Protein 3NH9 (pdb70)

GO terms:
  GO:0005524 ATP binding (F, IDA)
  GO:0005740 mitochondrial envelope (C, IDA)
  GO:0032585 multivesicular body membrane (C, IDA)
  GO:0033162 melanosome membrane (C, IDA)
  GO:0036020 endolysosome membrane (C, IDA)
  GO:0070062 extracellular exosome (C, IDA)
  GO:0035351 heme transmembrane transport (P, IDA)
  GO:0005765 lysosomal membrane (C, IDA)
  GO:0005783 endoplasmic reticulum (C, IDA)
  GO:0005789 endoplasmic reticulum membrane (C, IDA)
  GO:0005794 Golgi apparatus (C, IDA)
  GO:0005886 plasma membrane (C, IDA)
  GO:0042168 heme metabolic process (P, IDA)
  GO:0016887 ATP hydrolysis activity (F, IDA)
  GO:1903232 melanosome assembly (P, IDA)
  GO:0098849 cellular detoxification of cadmium ion (P, IDA)
  GO:0006778 porphyrin-containing compound metabolic process (P, IDA)
  GO:0140359 ABC-type transporter activity (F, IDA)
  GO:0020037 heme binding (F, IDA)
  GO:0046906 tetrapyrrole binding (F, IDA)

Structure (mmCIF, N/CA/C/O backbone):
data_3NH9
#
_entry.id   3NH9
#
_cell.length_a   57.152
_cell.length_b   65.626
_cell.length_c   69.522
_cell.angle_alpha   90.00
_cell.angle_beta   90.00
_cell.angle_gamma   90.00
#
_symmetry.space_group_name_H-M   'P 21 21 21'
#
loop_
_entity.id
_entity.type
_entity.pdbx_description
1 polymer 'ATP-binding cassette sub-family B member 6, mitochondrial'
2 non-polymer "ADENOSINE-5'-TRIPHOSPHATE"
3 non-polymer BETA-MERCAPTOETHANOL
4 water water
#
loop_
_atom_site.group_PDB
_atom_site.id
_atom_site.type_symbol
_atom_site.label_atom_id
_atom_site.label_alt_id
_atom_site.label_comp_id
_atom_site.label_asym_id
_atom_site.label_entity_id
_atom_site.label_seq_id
_atom_site.pdbx_PDB_ins_code
_atom_site.Cartn_x
_atom_site.Cartn_y
_atom_site.Cartn_z
_atom_site.occupancy
_atom_site.B_iso_or_equiv
_atom_site.auth_seq_id
_atom_site.auth_comp_id
_atom_site.auth_asym_id
_atom_site.auth_atom_id
_atom_site.pdbx_PDB_model_num
ATOM 1 N N . HIS A 1 20 ? -7.725 -55.956 25.892 1.00 50.51 556 HIS A N 1
ATOM 2 C CA . HIS A 1 20 ? -8.541 -54.871 26.500 1.00 45.11 556 HIS A CA 1
ATOM 3 C C . HIS A 1 20 ? -8.919 -55.219 27.939 1.00 42.00 556 HIS A C 1
ATOM 4 O O . HIS A 1 20 ? -9.564 -54.420 28.653 1.00 39.02 556 HIS A O 1
ATOM 11 N N . MET A 1 21 ? -8.465 -56.381 28.410 1.00 42.55 557 MET A N 1
ATOM 12 C CA . MET A 1 21 ? -8.664 -56.676 29.828 1.00 39.82 557 MET A CA 1
ATOM 13 C C . MET A 1 21 ? -7.771 -55.827 30.760 1.00 36.07 557 MET A C 1
ATOM 14 O O . MET A 1 21 ? -8.030 -55.716 31.974 1.00 35.37 557 MET A O 1
ATOM 19 N N . PHE A 1 22 ? -6.748 -55.200 30.193 1.00 33.53 558 PHE A N 1
ATOM 20 C CA . PHE A 1 22 ? -5.852 -54.377 31.001 1.00 31.87 558 PHE A CA 1
ATOM 21 C C . PHE A 1 22 ? -6.088 -52.867 30.798 1.00 29.89 558 PHE A C 1
ATOM 22 O O . PHE A 1 22 ? -5.280 -52.046 31.148 1.00 32.06 558 PHE A O 1
ATOM 30 N N . ILE A 1 23 ? -7.185 -52.505 30.186 1.00 28.60 559 ILE A N 1
ATOM 31 C CA . ILE A 1 23 ? -7.484 -51.110 29.991 1.00 27.06 559 ILE A CA 1
ATOM 32 C C . ILE A 1 23 ? -8.095 -50.559 31.289 1.00 23.75 559 ILE A C 1
ATOM 33 O O . ILE A 1 23 ? -8.785 -51.269 31.988 1.00 23.41 559 ILE A O 1
ATOM 38 N N . ASP A 1 24 ? -7.746 -49.330 31.624 1.00 22.28 560 ASP A N 1
ATOM 39 C CA . ASP A 1 24 ? -8.295 -48.668 32.768 1.00 21.81 560 ASP A CA 1
ATOM 40 C C . ASP A 1 24 ? -9.415 -47.729 32.297 1.00 19.55 560 ASP A C 1
ATOM 41 O O . ASP A 1 24 ? -9.181 -46.731 31.606 1.00 19.53 560 ASP A O 1
ATOM 46 N N . MET A 1 25 ? -10.631 -48.099 32.659 1.00 19.02 561 MET A N 1
ATOM 47 C CA . MET A 1 25 ? -11.806 -47.418 32.227 1.00 19.19 561 MET A CA 1
ATOM 48 C C . MET A 1 25 ? -11.787 -45.954 32.641 1.00 19.09 561 MET A C 1
ATOM 49 O O . MET A 1 25 ? -12.216 -45.106 31.857 1.00 18.28 561 MET A O 1
ATOM 54 N N . GLU A 1 26 ? -11.302 -45.668 33.865 1.00 19.64 562 GLU A N 1
ATOM 55 C CA . GLU A 1 26 ? -11.200 -44.284 34.339 1.00 20.11 562 GLU A CA 1
ATOM 56 C C . GLU A 1 26 ? -10.290 -43.467 33.438 1.00 21.44 562 GLU A C 1
ATOM 57 O O . GLU A 1 26 ? -10.598 -42.323 33.126 1.00 21.99 562 GLU A O 1
ATOM 63 N N . ASN A 1 27 ? -9.169 -44.049 33.018 1.00 21.38 563 ASN A N 1
ATOM 64 C CA . ASN A 1 27 ? -8.322 -43.369 32.062 1.00 23.31 563 ASN A CA 1
ATOM 65 C C . ASN A 1 27 ? -9.024 -43.144 30.707 1.00 22.02 563 ASN A C 1
ATOM 66 O O . ASN A 1 27 ? -8.829 -42.103 30.080 1.00 22.38 563 ASN A O 1
ATOM 71 N N . MET A 1 28 ? -9.880 -44.085 30.276 1.00 19.77 564 MET A N 1
ATOM 72 C CA . MET A 1 28 ? -10.634 -43.851 29.029 1.00 20.02 564 MET A CA 1
ATOM 73 C C . MET A 1 28 ? -11.591 -42.646 29.189 1.00 19.45 564 MET A C 1
ATOM 74 O O . MET A 1 28 ? -11.771 -41.846 28.254 1.00 20.46 564 MET A O 1
ATOM 79 N N . PHE A 1 29 ? -12.162 -42.495 30.384 1.00 17.17 565 PHE A N 1
ATOM 80 C CA . PHE A 1 29 ? -13.145 -41.423 30.559 1.00 18.13 565 PHE A CA 1
ATOM 81 C C . PHE A 1 29 ? -12.389 -40.083 30.639 1.00 18.99 565 PHE A C 1
ATOM 82 O O . PHE A 1 29 ? -12.879 -39.049 30.169 1.00 20.70 565 PHE A O 1
ATOM 90 N N . ASP A 1 30 ? -11.218 -40.111 31.266 1.00 19.22 566 ASP A N 1
ATOM 91 C CA . ASP A 1 30 ? -10.343 -38.931 31.388 1.00 21.75 566 ASP A CA 1
ATOM 92 C C . ASP A 1 30 ? -9.958 -38.469 29.981 1.00 24.85 566 ASP A C 1
ATOM 93 O O . ASP A 1 30 ? -10.056 -37.278 29.671 1.00 27.58 566 ASP A O 1
ATOM 98 N N . LEU A 1 31 ? -9.560 -39.417 29.125 1.00 25.47 567 LEU A N 1
ATOM 99 C CA . LEU A 1 31 ? -9.226 -39.093 27.727 1.00 30.20 567 LEU A CA 1
ATOM 100 C C . LEU A 1 31 ? -10.409 -38.533 26.952 1.00 31.47 567 LEU A C 1
ATOM 101 O O . LEU A 1 31 ? -10.272 -37.566 26.228 1.00 34.27 567 LEU A O 1
ATOM 106 N N . LEU A 1 32 ? -11.585 -39.121 27.135 1.00 30.71 568 LEU A N 1
ATOM 107 C CA . LEU A 1 32 ? -12.775 -38.564 26.508 1.00 34.37 568 LEU A CA 1
ATOM 108 C C . LEU A 1 32 ? -13.041 -37.135 26.989 1.00 35.57 568 LEU A C 1
ATOM 109 O O . LEU A 1 32 ? -13.428 -36.288 26.187 1.00 39.43 568 LEU A O 1
ATOM 114 N N . LYS A 1 33 ? -12.854 -36.891 28.285 1.00 33.41 569 LYS A N 1
ATOM 115 C CA . LYS A 1 33 ? -13.127 -35.582 28.918 1.00 36.10 569 LYS A CA 1
ATOM 116 C C . LYS A 1 33 ? -12.211 -34.489 28.338 1.00 39.92 569 LYS A C 1
ATOM 117 O O . LYS A 1 33 ? -12.651 -33.364 28.025 1.00 42.62 569 LYS A O 1
ATOM 123 N N . GLU A 1 34 ? -10.941 -34.845 28.194 1.00 41.19 570 GLU A N 1
ATOM 124 C CA . GLU A 1 34 ? -9.948 -33.979 27.590 1.00 47.71 570 GLU A CA 1
ATOM 125 C C . GLU A 1 34 ? -10.281 -33.565 26.143 1.00 51.63 570 GLU A C 1
ATOM 126 O O . GLU A 1 34 ? -9.744 -32.587 25.661 1.00 56.50 570 GLU A O 1
ATOM 132 N N . GLU A 1 35 ? -11.180 -34.290 25.477 1.00 51.24 571 GLU A N 1
ATOM 133 C CA . GLU A 1 35 ? -11.574 -33.972 24.100 1.00 56.69 571 GLU A CA 1
ATOM 134 C C . GLU A 1 35 ? -12.451 -32.736 24.023 1.00 59.48 571 GLU A C 1
ATOM 135 O O . GLU A 1 35 ? -12.421 -32.013 23.025 1.00 65.77 571 GLU A O 1
ATOM 141 N N . THR A 1 36 ? -13.231 -32.472 25.060 1.00 59.99 572 THR A N 1
ATOM 142 C CA . THR A 1 36 ? -14.046 -31.260 25.031 1.00 58.93 572 THR A CA 1
ATOM 143 C C . THR A 1 36 ? -13.822 -30.354 26.241 1.00 59.59 572 THR A C 1
ATOM 144 O O . THR A 1 36 ? -14.735 -29.630 26.657 1.00 61.41 572 THR A O 1
ATOM 148 N N . GLU A 1 37 ? -12.627 -30.405 26.817 1.00 57.93 573 GLU A N 1
ATOM 149 C CA . GLU A 1 37 ? -12.327 -29.544 27.940 1.00 57.33 573 GLU A CA 1
ATOM 150 C C . GLU A 1 37 ? -10.956 -28.946 27.757 1.00 53.48 573 GLU A C 1
ATOM 151 O O . GLU A 1 37 ? -10.055 -29.556 27.186 1.00 52.19 573 GLU A O 1
ATOM 157 N N . VAL A 1 38 ? -10.805 -27.741 28.273 1.00 51.68 574 VAL A N 1
ATOM 158 C CA . VAL A 1 38 ? -9.598 -26.983 28.089 1.00 48.15 574 VAL A CA 1
ATOM 159 C C . VAL A 1 38 ? -9.261 -26.393 29.437 1.00 49.30 574 VAL A C 1
ATOM 160 O O . VAL A 1 38 ? -10.037 -25.642 30.009 1.00 50.22 574 VAL A O 1
ATOM 164 N N . LYS A 1 39 ? -8.114 -26.790 29.958 1.00 49.44 575 LYS A N 1
ATOM 165 C CA . LYS A 1 39 ? -7.682 -26.350 31.249 1.00 51.54 575 LYS A CA 1
ATOM 166 C C . LYS A 1 39 ? -6.409 -25.528 31.130 1.00 49.64 575 LYS A C 1
ATOM 167 O O . LYS A 1 39 ? -5.586 -25.707 30.216 1.00 47.32 575 LYS A O 1
ATOM 173 N N . ASP A 1 40 ? -6.276 -24.572 32.029 1.00 50.49 576 ASP A N 1
ATOM 174 C CA . ASP A 1 40 ? -5.065 -23.808 32.090 1.00 49.79 576 ASP A CA 1
ATOM 175 C C . ASP A 1 40 ? -4.067 -24.734 32.714 1.00 52.27 576 ASP A C 1
ATOM 176 O O . ASP A 1 40 ? -4.445 -25.553 33.524 1.00 55.68 576 ASP A O 1
ATOM 181 N N . LEU A 1 41 ? -2.807 -24.644 32.320 1.00 51.72 577 LEU A N 1
ATOM 182 C CA . LEU A 1 41 ? -1.764 -25.404 33.019 1.00 55.13 577 LEU A CA 1
ATOM 183 C C . LEU A 1 41 ? -1.596 -24.932 34.455 1.00 57.65 577 LEU A C 1
ATOM 184 O O . LEU A 1 41 ? -1.885 -23.773 34.759 1.00 56.71 577 LEU A O 1
ATOM 189 N N . PRO A 1 42 ? -1.162 -25.841 35.355 1.00 61.75 578 PRO A N 1
ATOM 190 C CA . PRO A 1 42 ? -0.723 -25.406 36.682 1.00 64.60 578 PRO A CA 1
ATOM 191 C C . PRO A 1 42 ? 0.415 -24.373 36.566 1.00 63.31 578 PRO A C 1
ATOM 192 O O . PRO A 1 42 ? 1.448 -24.626 35.909 1.00 61.88 578 PRO A O 1
ATOM 196 N N . GLY A 1 43 ? 0.187 -23.205 37.162 1.00 63.14 579 GLY A N 1
ATOM 197 C CA . GLY A 1 43 ? 1.169 -22.129 37.165 1.00 62.32 579 GLY A CA 1
ATOM 198 C C . GLY A 1 43 ? 1.300 -21.321 35.885 1.00 57.90 579 GLY A C 1
ATOM 199 O O . GLY A 1 43 ? 2.161 -20.442 35.799 1.00 56.97 579 GLY A O 1
ATOM 200 N N . ALA A 1 44 ? 0.452 -21.608 34.895 1.00 55.33 580 ALA A N 1
ATOM 201 C CA . ALA A 1 44 ? 0.482 -20.899 33.615 1.00 51.56 580 ALA A CA 1
ATOM 202 C C . ALA A 1 44 ? 0.440 -19.392 33.835 1.00 51.18 580 ALA A C 1
ATOM 203 O O . ALA A 1 44 ? -0.289 -18.914 34.715 1.00 53.08 580 ALA A O 1
ATOM 205 N N . GLY A 1 45 ? 1.225 -18.652 33.055 1.00 49.08 581 GLY A N 1
ATOM 206 C CA . GLY A 1 45 ? 1.183 -17.198 33.104 1.00 48.52 581 GLY A CA 1
ATOM 207 C C . GLY A 1 45 ? 0.264 -16.560 32.077 1.00 45.96 581 GLY A C 1
ATOM 208 O O . GLY A 1 45 ? -0.309 -17.235 31.227 1.00 44.67 581 GLY A O 1
ATOM 209 N N . PRO A 1 46 ? 0.128 -15.232 32.136 1.00 45.73 582 PRO A N 1
ATOM 210 C CA . PRO A 1 46 ? -0.462 -14.503 31.032 1.00 42.77 582 PRO A CA 1
ATOM 211 C C . PRO A 1 46 ? 0.345 -14.592 29.740 1.00 40.29 582 PRO A C 1
ATOM 212 O O . PRO A 1 46 ? 1.588 -14.658 29.775 1.00 40.70 582 PRO A O 1
ATOM 216 N N . LEU A 1 47 ? -0.353 -14.574 28.603 1.00 37.13 583 LEU A N 1
ATOM 217 C CA . LEU A 1 47 ? 0.321 -14.453 27.316 1.00 34.28 583 LEU A CA 1
ATOM 218 C C . LEU A 1 47 ? 1.060 -13.115 27.309 1.00 35.68 583 LEU A C 1
ATOM 219 O O . LEU A 1 47 ? 0.523 -12.094 27.740 1.00 37.25 583 LEU A O 1
ATOM 224 N N . ARG A 1 48 ? 2.299 -13.109 26.857 1.00 35.73 584 ARG A N 1
ATOM 225 C CA . ARG A 1 48 ? 3.001 -11.834 26.767 1.00 37.20 584 ARG A CA 1
ATOM 226 C C . ARG A 1 48 ? 2.788 -11.431 25.332 1.00 34.49 584 ARG A C 1
ATOM 227 O O . ARG A 1 48 ? 3.538 -11.831 24.442 1.00 33.05 584 ARG A O 1
ATOM 235 N N . PHE A 1 49 ? 1.715 -10.675 25.120 1.00 33.62 585 PHE A N 1
ATOM 236 C CA . PHE A 1 49 ? 1.305 -10.304 23.806 1.00 31.45 585 PHE A CA 1
ATOM 237 C C . PHE A 1 49 ? 2.116 -9.114 23.381 1.00 33.79 585 PHE A C 1
ATOM 238 O O . PHE A 1 49 ? 2.206 -8.144 24.108 1.00 36.55 585 PHE A O 1
ATOM 246 N N . GLN A 1 50 ? 2.734 -9.169 22.216 1.00 33.18 586 GLN A N 1
ATOM 247 C CA . GLN A 1 50 ? 3.391 -7.961 21.769 1.00 35.61 586 GLN A CA 1
ATOM 248 C C . GLN A 1 50 ? 2.947 -7.433 20.405 1.00 34.22 586 GLN A C 1
ATOM 249 O O . GLN A 1 50 ? 2.484 -6.334 20.322 1.00 36.60 586 GLN A O 1
ATOM 255 N N . LYS A 1 51 ? 3.060 -8.196 19.340 1.00 31.43 587 LYS A N 1
ATOM 256 C CA . LYS A 1 51 ? 2.705 -7.634 18.059 1.00 29.72 587 LYS A CA 1
ATOM 257 C C . LYS A 1 51 ? 1.574 -8.419 17.460 1.00 26.78 587 LYS A C 1
ATOM 258 O O . LYS A 1 51 ? 0.953 -7.956 16.526 1.00 26.09 587 LYS A O 1
ATOM 264 N N . GLY A 1 52 ? 1.310 -9.591 18.024 1.00 23.88 588 GLY A N 1
ATOM 265 C CA . GLY A 1 52 ? 0.300 -10.523 17.528 1.00 22.47 588 GLY A CA 1
ATOM 266 C C . GLY A 1 52 ? 0.679 -11.399 16.349 1.00 21.54 588 GLY A C 1
ATOM 267 O O . GLY A 1 52 ? -0.133 -11.623 15.479 1.00 22.15 588 GLY A O 1
ATOM 268 N N . ARG A 1 53 ? 1.900 -11.908 16.293 1.00 21.03 589 ARG A N 1
ATOM 269 C CA . ARG A 1 53 ? 2.240 -12.828 15.245 1.00 18.40 589 ARG A CA 1
ATOM 270 C C . ARG A 1 53 ? 1.538 -14.149 15.571 1.00 18.13 589 ARG A C 1
ATOM 271 O O . ARG A 1 53 ? 1.571 -14.588 16.719 1.00 19.36 589 ARG A O 1
ATOM 279 N N . ILE A 1 54 ? 0.962 -14.802 14.565 1.00 16.15 590 ILE A N 1
ATOM 280 C CA . ILE A 1 54 ? 0.314 -16.086 14.773 1.00 17.07 590 ILE A CA 1
ATOM 281 C C . ILE A 1 54 ? 1.044 -17.188 14.012 1.00 17.21 590 ILE A C 1
ATOM 282 O O . ILE A 1 54 ? 1.308 -17.028 12.810 1.00 16.68 590 ILE A O 1
ATOM 287 N N . GLU A 1 55 ? 1.329 -18.310 14.683 1.00 17.40 591 GLU A N 1
ATOM 288 C CA . GLU A 1 55 ? 1.887 -19.474 13.972 1.00 19.74 591 GLU A CA 1
ATOM 289 C C . GLU A 1 55 ? 1.122 -20.730 14.270 1.00 19.50 591 GLU A C 1
ATOM 290 O O . GLU A 1 55 ? 0.856 -20.997 15.439 1.00 19.72 591 GLU A O 1
ATOM 296 N N . PHE A 1 56 ? 0.720 -21.472 13.229 1.00 17.78 592 PHE A N 1
ATOM 297 C CA . PHE A 1 56 ? 0.263 -22.858 13.400 1.00 19.06 592 PHE A CA 1
ATOM 298 C C . PHE A 1 56 ? 1.416 -23.618 12.875 1.00 20.27 592 PHE A C 1
ATOM 299 O O . PHE A 1 56 ? 1.910 -23.325 11.765 1.00 21.01 592 PHE A O 1
ATOM 307 N N . GLU A 1 57 ? 1.866 -24.577 13.659 1.00 21.20 593 GLU A N 1
ATOM 308 C CA . GLU A 1 57 ? 2.974 -25.451 13.263 1.00 23.27 593 GLU A CA 1
ATOM 309 C C . GLU A 1 57 ? 2.486 -26.914 13.308 1.00 23.44 593 GLU A C 1
ATOM 310 O O . GLU A 1 57 ? 2.276 -27.473 14.399 1.00 23.04 593 GLU A O 1
ATOM 316 N N . ASN A 1 58 ? 2.356 -27.513 12.121 1.00 22.93 594 ASN A N 1
ATOM 317 C CA . ASN A 1 58 ? 2.023 -28.937 11.921 1.00 24.74 594 ASN A CA 1
ATOM 318 C C . ASN A 1 58 ? 0.812 -29.415 12.750 1.00 24.38 594 ASN A C 1
ATOM 319 O O . ASN A 1 58 ? 0.869 -30.450 13.432 1.00 26.56 594 ASN A O 1
ATOM 324 N N . VAL A 1 59 ? -0.266 -28.646 12.705 1.00 22.28 595 VAL A N 1
ATOM 325 C CA . VAL A 1 59 ? -1.350 -28.827 13.656 1.00 21.60 595 VAL A CA 1
ATOM 326 C C . VAL A 1 59 ? -2.181 -29.980 13.181 1.00 22.76 595 VAL A C 1
ATOM 327 O O . VAL A 1 59 ? -2.609 -30.006 12.027 1.00 22.40 595 VAL A O 1
ATOM 331 N N . HIS A 1 60 ? -2.363 -30.962 14.041 1.00 23.14 596 HIS A N 1
ATOM 332 C CA . HIS A 1 60 ? -3.391 -31.985 13.794 1.00 25.61 596 HIS A CA 1
ATOM 333 C C . HIS A 1 60 ? -4.512 -31.778 14.824 1.00 25.62 596 HIS A C 1
ATOM 334 O O . HIS A 1 60 ? -4.251 -31.489 15.976 1.00 25.94 596 HIS A O 1
ATOM 341 N N . PHE A 1 61 ? -5.751 -31.900 14.399 1.00 26.01 597 PHE A N 1
ATOM 342 C CA . PHE A 1 61 ? -6.877 -31.735 15.294 1.00 27.05 597 PHE A CA 1
ATOM 343 C C . PHE A 1 61 ? -8.054 -32.563 14.842 1.00 29.99 597 PHE A C 1
ATOM 344 O O . PHE A 1 61 ? -8.383 -32.579 13.646 1.00 27.96 597 PHE A O 1
ATOM 352 N N . SER A 1 62 ? -8.687 -33.197 15.833 1.00 33.93 598 SER A N 1
ATOM 353 C CA . SER A 1 62 ? -9.894 -34.006 15.667 1.00 38.35 598 SER A CA 1
ATOM 354 C C . SER A 1 62 ? -10.959 -33.550 16.646 1.00 39.96 598 SER A C 1
ATOM 355 O O . SER A 1 62 ? -10.667 -33.359 17.812 1.00 41.32 598 SER A O 1
ATOM 358 N N . TYR A 1 63 ? -12.181 -33.336 16.170 1.00 41.29 599 TYR A N 1
ATOM 359 C CA . TYR A 1 63 ? -13.273 -33.029 17.083 1.00 44.16 599 TYR A CA 1
ATOM 360 C C . TYR A 1 63 ? -13.637 -34.253 17.929 1.00 49.90 599 TYR A C 1
ATOM 361 O O . TYR A 1 63 ? -13.594 -34.193 19.148 1.00 52.45 599 TYR A O 1
ATOM 370 N N . ALA A 1 64 ? -14.007 -35.360 17.315 1.00 53.92 600 ALA A N 1
ATOM 371 C CA . ALA A 1 64 ? -14.596 -36.418 18.160 1.00 61.15 600 ALA A CA 1
ATOM 372 C C . ALA A 1 64 ? -13.804 -37.718 18.159 1.00 65.03 600 ALA A C 1
ATOM 373 O O . ALA A 1 64 ? -14.368 -38.786 18.469 1.00 69.12 600 ALA A O 1
ATOM 375 N N . ASP A 1 65 ? -12.500 -37.626 17.825 1.00 64.71 601 ASP A N 1
ATOM 376 C CA . ASP A 1 65 ? -11.623 -38.825 17.824 1.00 68.15 601 ASP A CA 1
ATOM 377 C C . ASP A 1 65 ? -11.995 -39.888 16.747 1.00 69.93 601 ASP A C 1
ATOM 378 O O . ASP A 1 65 ? -11.597 -41.049 16.841 1.00 73.36 601 ASP A O 1
ATOM 383 N N . GLY A 1 66 ? -12.761 -39.500 15.731 1.00 68.43 602 GLY A N 1
ATOM 384 C CA . GLY A 1 66 ? -13.048 -40.433 14.642 1.00 69.51 602 GLY A CA 1
ATOM 385 C C . GLY A 1 66 ? -12.050 -40.211 13.513 1.00 66.98 602 GLY A C 1
ATOM 386 O O . GLY A 1 66 ? -11.512 -41.178 12.938 1.00 68.55 602 GLY A O 1
ATOM 387 N N . ARG A 1 67 ? -11.763 -38.929 13.258 1.00 61.79 603 ARG A N 1
ATOM 388 C CA . ARG A 1 67 ? -11.253 -38.477 11.955 1.00 59.10 603 ARG A CA 1
ATOM 389 C C . ARG A 1 67 ? -10.673 -37.060 11.987 1.00 53.60 603 ARG A C 1
ATOM 390 O O . ARG A 1 67 ? -11.157 -36.178 12.707 1.00 51.36 603 ARG A O 1
ATOM 398 N N . GLU A 1 68 ? -9.659 -36.858 11.157 1.00 50.64 604 GLU A N 1
ATOM 399 C CA . GLU A 1 68 ? -8.848 -35.672 11.221 1.00 46.52 604 GLU A CA 1
ATOM 400 C C . GLU A 1 68 ? -9.491 -34.496 10.539 1.00 42.16 604 GLU A C 1
ATOM 401 O O . GLU A 1 68 ? -9.626 -34.456 9.324 1.00 41.88 604 GLU A O 1
ATOM 407 N N . THR A 1 69 ? -9.837 -33.512 11.343 1.00 38.72 605 THR A N 1
ATOM 408 C CA . THR A 1 69 ? -10.468 -32.334 10.817 1.00 35.15 605 THR A CA 1
ATOM 409 C C . THR A 1 69 ? -9.422 -31.343 10.321 1.00 31.24 605 THR A C 1
ATOM 410 O O . THR A 1 69 ? -9.655 -30.647 9.335 1.00 30.07 605 THR A O 1
ATOM 414 N N . LEU A 1 70 ? -8.258 -31.295 10.966 1.00 29.29 606 LEU A N 1
ATOM 415 C CA . LEU A 1 70 ? -7.104 -30.538 10.410 1.00 26.18 606 LEU A CA 1
ATOM 416 C C . LEU A 1 70 ? -5.906 -31.473 10.382 1.00 27.19 606 LEU A C 1
ATOM 417 O O . LEU A 1 70 ? -5.632 -32.175 11.369 1.00 26.62 606 LEU A O 1
ATOM 422 N N . GLN A 1 71 ? -5.218 -31.467 9.236 1.00 26.62 607 GLN A N 1
ATOM 423 C CA . GLN A 1 71 ? -4.137 -32.384 8.966 1.00 28.46 607 GLN A CA 1
ATOM 424 C C . GLN A 1 71 ? -2.823 -31.659 8.664 1.00 26.97 607 GLN A C 1
ATOM 425 O O . GLN A 1 71 ? -2.650 -31.083 7.578 1.00 26.19 607 GLN A O 1
ATOM 431 N N . ASP A 1 72 ? -1.904 -31.686 9.624 1.00 27.59 608 ASP A N 1
ATOM 432 C CA . ASP A 1 72 ? -0.591 -31.072 9.451 1.00 27.97 608 ASP A CA 1
ATOM 433 C C . ASP A 1 72 ? -0.728 -29.609 8.980 1.00 24.90 608 ASP A C 1
ATOM 434 O O . ASP A 1 72 ? -0.224 -29.256 7.930 1.00 25.53 608 ASP A O 1
ATOM 439 N N . VAL A 1 73 ? -1.428 -28.772 9.716 1.00 23.06 609 VAL A N 1
ATOM 440 C CA . VAL A 1 73 ? -1.740 -27.425 9.203 1.00 19.68 609 VAL A CA 1
ATOM 441 C C . VAL A 1 73 ? -0.662 -26.457 9.717 1.00 19.05 609 VAL A C 1
ATOM 442 O O . VAL A 1 73 ? -0.491 -26.293 10.957 1.00 16.21 609 VAL A O 1
ATOM 446 N N . SER A 1 74 ? 0.115 -25.907 8.772 1.00 17.74 610 SER A N 1
ATOM 447 C CA . SER A 1 74 ? 1.124 -24.888 9.117 1.00 18.45 610 SER A CA 1
ATOM 448 C C . SER A 1 74 ? 0.942 -23.606 8.340 1.00 17.42 610 SER A C 1
ATOM 449 O O . SER A 1 74 ? 0.766 -2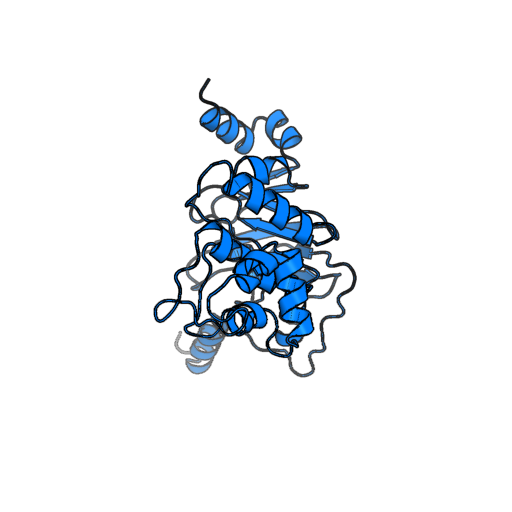3.640 7.102 1.00 18.31 610 SER A O 1
ATOM 452 N N . PHE A 1 75 ? 1.017 -22.486 9.057 1.00 16.39 611 PHE A N 1
ATOM 453 C CA . PHE A 1 75 ? 1.045 -21.178 8.454 1.00 16.11 611 PHE A CA 1
ATOM 454 C C . PHE A 1 75 ? 1.511 -20.141 9.439 1.00 17.28 611 PHE A C 1
ATOM 455 O O . PHE A 1 75 ? 1.525 -20.362 10.660 1.00 18.62 611 PHE A O 1
ATOM 463 N N . THR A 1 76 ? 1.886 -19.000 8.899 1.00 17.27 612 THR A N 1
ATOM 464 C CA . THR A 1 76 ? 2.288 -17.820 9.693 1.00 18.57 612 THR A CA 1
ATOM 465 C C . THR A 1 76 ? 1.469 -16.599 9.284 1.00 17.48 612 THR A C 1
ATOM 466 O O . THR A 1 76 ? 1.247 -16.338 8.057 1.00 17.56 612 THR A O 1
ATOM 470 N N . VAL A 1 77 ? 0.985 -15.875 10.282 1.00 17.02 613 VAL A N 1
ATOM 471 C CA . VAL A 1 77 ? 0.440 -14.520 9.997 1.00 15.96 613 VAL A CA 1
ATOM 472 C C . VAL A 1 77 ? 1.346 -13.547 10.691 1.00 16.25 613 VAL A C 1
ATOM 473 O O . VAL A 1 77 ? 1.416 -13.513 11.921 1.00 16.66 613 VAL A O 1
ATOM 477 N N . MET A 1 78 ? 2.084 -12.763 9.924 1.00 17.49 614 MET A N 1
ATOM 478 C CA . MET A 1 78 ? 2.952 -11.777 10.554 1.00 19.14 614 MET A CA 1
ATOM 479 C C . MET A 1 78 ? 2.083 -10.653 11.158 1.00 19.88 614 MET A C 1
ATOM 480 O O . MET A 1 78 ? 0.913 -10.515 10.764 1.00 19.70 614 MET A O 1
ATOM 485 N N . PRO A 1 79 ? 2.620 -9.901 12.156 1.00 21.75 615 PRO A N 1
ATOM 486 C CA . PRO A 1 79 ? 1.829 -8.872 12.854 1.00 21.77 615 PRO A CA 1
ATOM 487 C C . PRO A 1 79 ? 1.152 -7.900 11.902 1.00 22.03 615 PRO A C 1
ATOM 488 O O . PRO A 1 79 ? 1.808 -7.379 10.983 1.00 21.38 615 PRO A O 1
ATOM 492 N N . GLY A 1 80 ? -0.168 -7.740 12.108 1.00 21.00 616 GLY A N 1
ATOM 493 C CA . GLY A 1 80 ? -1.005 -6.776 11.378 1.00 21.43 616 GLY A CA 1
ATOM 494 C C . GLY A 1 80 ? -1.414 -7.229 9.966 1.00 21.50 616 GLY A C 1
ATOM 495 O O . GLY A 1 80 ? -2.021 -6.475 9.195 1.00 21.97 616 GLY A O 1
ATOM 496 N N . GLN A 1 81 ? -1.028 -8.434 9.562 1.00 20.55 617 GLN A N 1
ATOM 497 C CA . GLN A 1 81 ? -1.368 -8.898 8.226 1.00 19.90 617 GLN A CA 1
ATOM 498 C C . GLN A 1 81 ? -2.724 -9.604 8.297 1.00 18.93 617 GLN A C 1
ATOM 499 O O . GLN A 1 81 ? -3.197 -9.979 9.382 1.00 17.83 617 GLN A O 1
ATOM 505 N N . THR A 1 82 ? -3.359 -9.783 7.148 1.00 18.60 618 THR A N 1
ATOM 506 C CA A THR A 1 82 ? -4.652 -10.437 7.089 0.50 18.12 618 THR A CA 1
ATOM 507 C CA B THR A 1 82 ? -4.655 -10.434 7.115 0.50 18.08 618 THR A CA 1
ATOM 508 C C . THR A 1 82 ? -4.489 -11.803 6.447 1.00 16.83 618 THR A C 1
ATOM 509 O O . THR A 1 82 ? -3.756 -11.948 5.483 1.00 19.11 618 THR A O 1
ATOM 516 N N . LEU A 1 83 ? -5.148 -12.810 6.983 1.00 16.07 619 LEU A N 1
ATOM 517 C CA . LEU A 1 83 ? -5.123 -14.161 6.372 1.00 14.15 619 LEU A CA 1
ATOM 518 C C . LEU A 1 83 ? -6.564 -14.589 6.070 1.00 14.15 619 LEU A C 1
ATOM 519 O O . LEU A 1 83 ? -7.399 -14.482 6.934 1.00 15.21 619 LEU A O 1
ATOM 524 N N . ALA A 1 84 ? -6.867 -14.968 4.825 1.00 12.59 620 ALA A N 1
ATOM 525 C CA . ALA A 1 84 ? -8.194 -15.340 4.448 1.00 13.43 620 ALA A CA 1
ATOM 526 C C . ALA A 1 84 ? -8.188 -16.848 4.248 1.00 12.10 620 ALA A C 1
ATOM 527 O O . ALA A 1 84 ? -7.298 -17.361 3.630 1.00 12.43 620 ALA A O 1
ATOM 529 N N . LEU A 1 85 ? -9.146 -17.552 4.834 1.00 10.97 621 LEU A N 1
ATOM 530 C CA . LEU A 1 85 ? -9.235 -19.026 4.707 1.00 11.55 621 LEU A CA 1
ATOM 531 C C . LEU A 1 85 ? -10.380 -19.275 3.777 1.00 11.96 621 LEU A C 1
ATOM 532 O O . LEU A 1 85 ? -11.489 -18.805 4.017 1.00 13.23 621 LEU A O 1
ATOM 537 N N . VAL A 1 86 ? -10.131 -20.031 2.728 1.00 11.35 622 VAL A N 1
ATOM 538 C CA . VAL A 1 86 ? -11.157 -20.310 1.783 1.00 11.81 622 VAL A CA 1
ATOM 539 C C . VAL A 1 86 ? -11.072 -21.768 1.421 1.00 11.90 622 VAL A C 1
ATOM 540 O O . VAL A 1 86 ? -10.129 -22.466 1.795 1.00 10.27 622 VAL A O 1
ATOM 544 N N . GLY A 1 87 ? -12.075 -22.225 0.707 1.00 13.93 623 GLY A N 1
ATOM 545 C CA . GLY A 1 87 ? -12.070 -23.619 0.327 1.00 15.69 623 GLY A CA 1
ATOM 546 C C . GLY A 1 87 ? -13.505 -24.081 0.463 1.00 17.50 623 GLY A C 1
ATOM 547 O O . GLY A 1 87 ? -14.397 -23.264 0.797 1.00 17.93 623 GLY A O 1
ATOM 548 N N . PRO A 1 88 ? -13.753 -25.378 0.149 1.00 17.83 624 PRO A N 1
ATOM 549 C CA . PRO A 1 88 ? -15.113 -25.916 0.193 1.00 19.10 624 PRO A CA 1
ATOM 550 C C . PRO A 1 88 ? -15.615 -26.145 1.622 1.00 18.41 624 PRO A C 1
ATOM 551 O O . PRO A 1 88 ? -14.887 -25.941 2.596 1.00 16.53 624 PRO A O 1
ATOM 555 N N . SER A 1 89 ? -16.870 -26.552 1.712 1.00 21.45 625 SER A N 1
ATOM 556 C CA . SER A 1 89 ? -17.524 -26.898 2.963 1.00 22.91 625 SER A CA 1
ATOM 557 C C . SER A 1 89 ? -16.759 -27.985 3.696 1.00 22.63 625 SER A C 1
ATOM 558 O O . SER A 1 89 ? -16.077 -28.812 3.072 1.00 23.28 625 SER A O 1
ATOM 561 N N . GLY A 1 90 ? -16.806 -27.908 5.018 1.00 22.15 626 GLY A N 1
ATOM 562 C CA . GLY A 1 90 ? -16.208 -28.890 5.893 1.00 23.52 626 GLY A CA 1
ATOM 563 C C . GLY A 1 90 ? -14.685 -28.956 5.899 1.00 22.27 626 GLY A C 1
ATOM 564 O O . GLY A 1 90 ? -14.116 -29.950 6.326 1.00 23.40 626 GLY A O 1
ATOM 565 N N . ALA A 1 91 ? -14.028 -27.892 5.469 1.00 19.85 627 ALA A N 1
ATOM 566 C CA . ALA A 1 91 ? -12.590 -27.945 5.270 1.00 18.93 627 ALA A CA 1
ATOM 567 C C . ALA A 1 91 ? -11.758 -27.796 6.550 1.00 18.51 627 ALA A C 1
ATOM 568 O O . ALA A 1 91 ? -10.638 -28.354 6.617 1.00 18.96 627 ALA A O 1
ATOM 570 N N . GLY A 1 92 ? -12.334 -27.138 7.580 1.00 16.64 628 GLY A N 1
ATOM 571 C CA . GLY A 1 92 ? -11.628 -26.837 8.831 1.00 16.50 628 GLY A CA 1
ATOM 572 C C . GLY A 1 92 ? -11.375 -25.328 9.031 1.00 15.76 628 GLY A C 1
ATOM 573 O O . GLY A 1 92 ? -10.559 -24.909 9.879 1.00 17.41 628 GLY A O 1
ATOM 574 N N . LYS A 1 93 ? -12.050 -24.479 8.251 1.00 15.53 629 LYS A N 1
ATOM 575 C CA . LYS A 1 93 ? -11.729 -23.011 8.339 1.00 13.95 629 LYS A CA 1
ATOM 576 C C . LYS A 1 93 ? -12.086 -22.389 9.675 1.00 13.33 629 LYS A C 1
ATOM 577 O O . LYS A 1 93 ? -11.247 -21.788 10.331 1.00 13.44 629 LYS A O 1
ATOM 583 N N . SER A 1 94 ? -13.342 -22.508 10.064 1.00 16.61 630 SER A N 1
ATOM 584 C CA . SER A 1 94 ? -13.806 -22.080 11.380 1.00 18.91 630 SER A CA 1
ATOM 585 C C . SER A 1 94 ? -13.098 -22.812 12.484 1.00 18.22 630 SER A C 1
ATOM 586 O O . SER A 1 94 ? -12.887 -22.234 13.513 1.00 19.83 630 SER A O 1
ATOM 589 N N . THR A 1 95 ? -12.844 -24.111 12.308 1.00 18.98 631 THR A N 1
ATOM 590 C CA . THR A 1 95 ? -11.975 -24.859 13.218 1.00 19.59 631 THR A CA 1
ATOM 591 C C . THR A 1 95 ? -10.664 -24.104 13.536 1.00 19.34 631 THR A C 1
ATOM 592 O O . THR A 1 95 ? -10.261 -23.987 14.695 1.00 20.09 631 THR A O 1
ATOM 596 N N . ILE A 1 96 ? -10.033 -23.510 12.522 1.00 17.78 632 ILE A N 1
ATOM 597 C CA . ILE A 1 96 ? -8.801 -22.768 12.804 1.00 16.97 632 ILE A CA 1
ATOM 598 C C . ILE A 1 96 ? -9.021 -21.601 13.767 1.00 18.13 632 ILE A C 1
ATOM 599 O O . ILE A 1 96 ? -8.174 -21.338 14.648 1.00 17.18 632 ILE A O 1
ATOM 604 N N . LEU A 1 97 ? -10.151 -20.907 13.624 1.00 18.33 633 LEU A N 1
ATOM 605 C CA . LEU A 1 97 ? -10.466 -19.825 14.572 1.00 19.46 633 LEU A CA 1
ATOM 606 C C . LEU A 1 97 ? -10.750 -20.376 15.962 1.00 20.53 633 LEU A C 1
ATOM 607 O O . LEU A 1 97 ? -10.369 -19.736 16.958 1.00 20.47 633 LEU A O 1
ATOM 612 N N . ARG A 1 98 ? -11.467 -21.516 16.043 1.00 20.13 634 ARG A N 1
ATOM 613 C CA . ARG A 1 98 ? -11.854 -22.038 17.343 1.00 21.99 634 ARG A CA 1
ATOM 614 C C . ARG A 1 98 ? -10.602 -22.495 18.050 1.00 21.95 634 ARG A C 1
ATOM 615 O O . ARG A 1 98 ? -10.513 -22.450 19.301 1.00 22.74 634 ARG A O 1
ATOM 623 N N . LEU A 1 99 ? -9.645 -22.981 17.273 1.00 20.36 635 LEU A N 1
ATOM 624 C CA . LEU A 1 99 ? -8.423 -23.489 17.913 1.00 22.78 635 LEU A CA 1
ATOM 625 C C . LEU A 1 99 ? -7.579 -22.312 18.411 1.00 22.32 635 LEU A C 1
ATOM 626 O O . LEU A 1 99 ? -6.974 -22.368 19.486 1.00 23.83 635 LEU A O 1
ATOM 631 N N . LEU A 1 100 ? -7.572 -21.235 17.645 1.00 21.69 636 LEU A N 1
ATOM 632 C CA . LEU A 1 100 ? -6.831 -20.043 18.065 1.00 22.83 636 LEU A CA 1
ATOM 633 C C . LEU A 1 100 ? -7.389 -19.427 19.348 1.00 23.78 636 LEU A C 1
ATOM 634 O O . LEU A 1 100 ? -6.618 -18.951 20.163 1.00 24.84 636 LEU A O 1
ATOM 639 N N . PHE A 1 101 ? -8.695 -19.561 19.583 1.00 23.73 637 PHE A N 1
ATOM 640 C CA . PHE A 1 101 ? -9.319 -19.081 20.794 1.00 25.91 637 PHE A CA 1
ATOM 641 C C . PHE A 1 101 ? -9.177 -20.162 21.889 1.00 27.37 637 PHE A C 1
ATOM 642 O O . PHE A 1 101 ? -9.695 -20.017 22.998 1.00 29.24 637 PHE A O 1
ATOM 650 N N . ARG A 1 102 ? -8.473 -21.242 21.542 1.00 26.08 638 ARG A N 1
ATOM 651 C CA . ARG A 1 102 ? -8.347 -22.428 22.345 1.00 27.79 638 ARG A CA 1
ATOM 652 C C . ARG A 1 102 ? -9.710 -22.884 22.872 1.00 30.47 638 ARG A C 1
ATOM 653 O O . ARG A 1 102 ? -9.867 -23.064 24.062 1.00 30.85 638 ARG A O 1
ATOM 661 N N . PHE A 1 103 ? -10.695 -23.018 21.972 1.00 31.08 639 PHE A N 1
ATOM 662 C CA . PHE A 1 103 ? -11.962 -23.699 22.333 1.00 35.03 639 PHE A CA 1
ATOM 663 C C . PHE A 1 103 ? -11.646 -25.158 22.591 1.00 34.94 639 PHE A C 1
ATOM 664 O O . PHE A 1 103 ? -12.258 -25.769 23.454 1.00 37.48 639 PHE A O 1
ATOM 672 N N . TYR A 1 104 ? -10.670 -25.697 21.850 1.00 31.96 640 TYR A N 1
ATOM 673 C CA . TYR A 1 104 ? -10.204 -27.081 22.077 1.00 32.26 640 TYR A CA 1
ATOM 674 C C . TYR A 1 104 ? -8.692 -27.109 22.138 1.00 30.35 640 TYR A C 1
ATOM 675 O O . TYR A 1 104 ? -8.053 -26.188 21.686 1.00 27.16 640 TYR A O 1
ATOM 684 N N . ASP A 1 105 ? -8.158 -28.184 22.716 1.00 32.12 641 ASP A N 1
ATOM 685 C CA . ASP A 1 105 ? -6.751 -28.525 22.631 1.00 32.36 641 ASP A CA 1
ATOM 686 C C . ASP A 1 105 ? -6.484 -29.286 21.348 1.00 32.60 641 ASP A C 1
ATOM 687 O O . ASP A 1 105 ? -7.335 -30.051 20.882 1.00 33.81 641 ASP A O 1
ATOM 692 N N . ILE A 1 106 ? -5.294 -29.111 20.786 1.00 31.75 642 ILE A N 1
ATOM 693 C CA . ILE A 1 106 ? -4.964 -29.772 19.510 1.00 30.95 642 ILE A CA 1
ATOM 694 C C . ILE A 1 106 ? -4.291 -31.079 19.831 1.00 33.35 642 ILE A C 1
ATOM 695 O O . ILE A 1 106 ? -3.888 -31.276 20.962 1.00 35.10 642 ILE A O 1
ATOM 700 N N . SER A 1 107 ? -4.150 -31.983 18.870 1.00 33.79 643 SER A N 1
ATOM 701 C CA . SER A 1 107 ? -3.562 -33.269 19.232 1.00 37.44 643 SER A CA 1
ATOM 702 C C . SER A 1 107 ? -2.073 -33.431 18.946 1.00 38.25 643 SER A C 1
ATOM 703 O O . SER A 1 107 ? -1.423 -34.229 19.597 1.00 41.55 643 SER A O 1
ATOM 706 N N . SER A 1 108 ? -1.543 -32.711 17.959 1.00 36.09 644 SER A N 1
ATOM 707 C CA . SER A 1 108 ? -0.091 -32.475 17.859 1.00 35.59 644 SER A CA 1
ATOM 708 C C . SER A 1 108 ? 0.173 -31.179 17.075 1.00 32.38 644 SER A C 1
ATOM 709 O O . SER A 1 108 ? -0.772 -30.532 16.577 1.00 30.14 644 SER A O 1
ATOM 712 N N . GLY A 1 109 ? 1.451 -30.812 16.964 1.00 32.20 645 GLY A N 1
ATOM 713 C CA . GLY A 1 109 ? 1.834 -29.524 16.409 1.00 29.09 645 GLY A CA 1
ATOM 714 C C . GLY A 1 109 ? 1.699 -28.470 17.490 1.00 28.69 645 GLY A C 1
ATOM 715 O O . GLY A 1 109 ? 1.576 -28.824 18.666 1.00 29.79 645 GLY A O 1
ATOM 716 N N . CYS A 1 110 ? 1.735 -27.187 17.124 1.00 24.33 646 CYS A N 1
ATOM 717 C CA . CYS A 1 110 ? 1.720 -26.132 18.138 1.00 24.73 646 CYS A CA 1
ATOM 718 C C . CYS A 1 110 ? 1.058 -24.912 17.555 1.00 21.40 646 CYS A C 1
ATOM 719 O O . CYS A 1 110 ? 1.190 -24.632 16.315 1.00 20.16 646 CYS A O 1
ATOM 722 N N . ILE A 1 111 ? 0.315 -24.208 18.399 1.00 19.46 647 ILE A N 1
ATOM 723 C CA . ILE A 1 111 ? -0.185 -22.905 17.996 1.00 17.42 647 ILE A CA 1
ATOM 724 C C . ILE A 1 111 ? 0.451 -21.849 18.857 1.00 19.71 647 ILE A C 1
ATOM 725 O O . ILE A 1 111 ? 0.379 -21.907 20.133 1.00 19.74 647 ILE A O 1
ATOM 730 N N . ARG A 1 112 ? 1.033 -20.839 18.214 1.00 18.91 648 ARG A N 1
ATOM 731 C CA . ARG A 1 112 ? 1.808 -19.854 19.003 1.00 21.23 648 ARG A CA 1
ATOM 732 C C . ARG A 1 112 ? 1.335 -18.474 18.686 1.00 19.95 648 ARG A C 1
ATOM 733 O O . ARG A 1 112 ? 1.011 -18.189 17.539 1.00 18.26 648 ARG A O 1
ATOM 741 N N . ILE A 1 113 ? 1.345 -17.603 19.679 1.00 20.13 649 ILE A N 1
ATOM 742 C CA . ILE A 1 113 ? 1.133 -16.195 19.399 1.00 19.92 649 ILE A CA 1
ATOM 743 C C . ILE A 1 113 ? 2.355 -15.490 19.890 1.00 22.35 649 ILE A C 1
ATOM 744 O O . ILE A 1 113 ? 2.755 -15.667 21.035 1.00 22.93 649 ILE A O 1
ATOM 749 N N . ASP A 1 114 ? 2.980 -14.702 19.024 1.00 23.83 650 ASP A N 1
ATOM 750 C CA . ASP A 1 114 ? 4.257 -14.075 19.383 1.00 24.65 650 ASP A CA 1
ATOM 751 C C . ASP A 1 114 ? 5.200 -15.103 20.015 1.00 25.88 650 ASP A C 1
ATOM 752 O O . ASP A 1 114 ? 5.821 -14.856 21.056 1.00 26.37 650 ASP A O 1
ATOM 757 N N . GLY A 1 115 ? 5.256 -16.279 19.397 1.00 25.49 651 GLY A N 1
ATOM 758 C CA . GLY A 1 115 ? 6.192 -17.313 19.819 1.00 26.12 651 GLY A CA 1
ATOM 759 C C . GLY A 1 115 ? 5.784 -18.129 21.039 1.00 27.15 651 GLY A C 1
ATOM 760 O O . GLY A 1 115 ? 6.495 -19.042 21.420 1.00 27.54 651 GLY A O 1
ATOM 761 N N . GLN A 1 116 ? 4.655 -17.820 21.662 1.00 25.81 652 GLN A N 1
ATOM 762 C CA . GLN A 1 116 ? 4.238 -18.559 22.855 1.00 27.07 652 GLN A CA 1
ATOM 763 C C . GLN A 1 116 ? 3.121 -19.529 22.572 1.00 25.27 652 GLN A C 1
ATOM 764 O O . GLN A 1 116 ? 2.073 -19.143 22.072 1.00 24.14 652 GLN A O 1
ATOM 770 N N . ASP A 1 117 ? 3.382 -20.798 22.865 1.00 25.95 653 ASP A N 1
ATOM 771 C CA . ASP A 1 117 ? 2.410 -21.858 22.750 1.00 24.93 653 ASP A CA 1
ATOM 772 C C . ASP A 1 117 ? 1.165 -21.436 23.514 1.00 25.40 653 ASP A C 1
ATOM 773 O O . ASP A 1 117 ? 1.212 -21.243 24.745 1.00 27.42 653 ASP A O 1
ATOM 778 N N . ILE A 1 118 ? 0.036 -21.316 22.831 1.00 23.49 654 ILE A N 1
ATOM 779 C CA . ILE A 1 118 ? -1.161 -20.815 23.522 1.00 23.75 654 ILE A CA 1
ATOM 780 C C . ILE A 1 118 ? -1.778 -21.781 24.596 1.00 26.68 654 ILE A C 1
ATOM 781 O O . ILE A 1 118 ? -2.695 -21.391 25.354 1.00 27.18 654 ILE A O 1
ATOM 786 N N . SER A 1 119 ? -1.322 -23.036 24.610 1.00 27.37 655 SER A N 1
ATOM 787 C CA . SER A 1 119 ? -1.886 -24.037 25.487 1.00 30.14 655 SER A CA 1
ATOM 788 C C . SER A 1 119 ? -1.156 -23.936 26.794 1.00 33.22 655 SER A C 1
ATOM 789 O O . SER A 1 119 ? -1.483 -24.636 27.734 1.00 34.99 655 SER A O 1
ATOM 792 N N . GLN A 1 120 ? -0.144 -23.063 26.833 1.00 33.72 656 GLN A N 1
ATOM 793 C CA . GLN A 1 120 ? 0.690 -22.925 28.016 1.00 37.25 656 GLN A CA 1
ATOM 794 C C . GLN A 1 120 ? 0.387 -21.623 28.767 1.00 37.56 656 GLN A C 1
ATOM 795 O O . GLN A 1 120 ? 1.030 -21.341 29.764 1.00 39.27 656 GLN A O 1
ATOM 801 N N . VAL A 1 121 ? -0.571 -20.823 28.298 1.00 35.90 657 VAL A N 1
ATOM 802 C CA . VAL A 1 121 ? -0.866 -19.579 29.025 1.00 36.61 657 VAL A CA 1
ATOM 803 C C . VAL A 1 121 ? -2.265 -19.665 29.598 1.00 37.36 657 VAL A C 1
ATOM 804 O O . VAL A 1 121 ? -3.003 -20.606 29.280 1.00 37.04 657 VAL A O 1
ATOM 808 N N . THR A 1 122 ? -2.650 -18.690 30.415 1.00 38.44 658 THR A N 1
ATOM 809 C CA . THR A 1 122 ? -4.032 -18.660 30.918 1.00 39.73 658 THR A CA 1
ATOM 810 C C . THR A 1 122 ? -4.961 -18.376 29.755 1.00 37.73 658 THR A C 1
ATOM 811 O O . THR A 1 122 ? -4.707 -17.478 28.918 1.00 35.40 658 THR A O 1
ATOM 815 N N . GLN A 1 123 ? -6.034 -19.156 29.679 1.00 37.60 659 GLN A N 1
ATOM 816 C CA . GLN A 1 123 ? -6.944 -18.964 28.578 1.00 35.75 659 GLN A CA 1
ATOM 817 C C . GLN A 1 123 ? -7.665 -17.605 28.697 1.00 35.62 659 GLN A C 1
ATOM 818 O O . GLN A 1 123 ? -7.990 -17.007 27.686 1.00 33.43 659 GLN A O 1
ATOM 824 N N . ALA A 1 124 ? -7.845 -17.097 29.922 1.00 37.26 660 ALA A N 1
ATOM 825 C CA . ALA A 1 124 ? -8.376 -15.739 30.102 1.00 37.30 660 ALA A CA 1
ATOM 826 C C . ALA A 1 124 ? -7.495 -14.707 29.396 1.00 34.87 660 ALA A C 1
ATOM 827 O O . ALA A 1 124 ? -7.995 -13.886 28.638 1.00 33.76 660 ALA A O 1
ATOM 829 N N . SER A 1 125 ? -6.180 -14.780 29.621 1.00 34.50 661 SER A N 1
ATOM 830 C CA . SER A 1 125 ? -5.238 -13.843 28.993 1.00 33.50 661 SER A CA 1
ATOM 831 C C . SER A 1 125 ? -5.177 -14.026 27.470 1.00 31.33 661 SER A C 1
ATOM 832 O O . SER A 1 125 ? -5.113 -13.059 26.718 1.00 30.87 661 SER A O 1
ATOM 835 N N . LEU A 1 126 ? -5.200 -15.268 27.015 1.00 29.87 662 LEU A N 1
ATOM 836 C CA . LEU A 1 126 ? -5.251 -15.520 25.590 1.00 26.94 662 LEU A CA 1
ATOM 837 C C . LEU A 1 126 ? -6.401 -14.741 24.905 1.00 27.28 662 LEU A C 1
ATOM 838 O O . LEU A 1 126 ? -6.170 -13.889 24.029 1.00 26.62 662 LEU A O 1
ATOM 843 N N . ARG A 1 127 ? -7.634 -15.057 25.324 1.00 28.14 663 ARG A N 1
ATOM 844 C CA . ARG A 1 127 ? -8.861 -14.450 24.793 1.00 27.77 663 ARG A CA 1
ATOM 845 C C . ARG A 1 127 ? -8.944 -12.944 24.945 1.00 27.83 663 ARG A C 1
ATOM 846 O O . ARG A 1 127 ? -9.594 -12.285 24.149 1.00 26.50 663 ARG A O 1
ATOM 854 N N . SER A 1 128 ? -8.286 -12.394 25.958 1.00 28.79 664 SER A N 1
ATOM 855 C CA . SER A 1 128 ? -8.306 -10.949 26.110 1.00 30.62 664 SER A CA 1
ATOM 856 C C . SER A 1 128 ? -7.636 -10.239 24.916 1.00 28.42 664 SER A C 1
ATOM 857 O O . SER A 1 128 ? -7.864 -9.069 24.685 1.00 28.80 664 SER A O 1
ATOM 860 N N . HIS A 1 129 ? -6.849 -10.961 24.142 1.00 26.76 665 HIS A N 1
ATOM 861 C CA . HIS A 1 129 ? -6.114 -10.339 23.051 1.00 26.85 665 HIS A CA 1
ATOM 862 C C . HIS A 1 129 ? -6.779 -10.546 21.688 1.00 26.32 665 HIS A C 1
ATOM 863 O O . HIS A 1 129 ? -6.256 -10.100 20.619 1.00 26.16 665 HIS A O 1
ATOM 870 N N . ILE A 1 130 ? -7.893 -11.273 21.722 1.00 26.05 666 ILE A N 1
ATOM 871 C CA . ILE A 1 130 ? -8.532 -11.746 20.505 1.00 24.27 666 ILE A CA 1
ATOM 872 C C . ILE A 1 130 ? -9.985 -11.326 20.433 1.00 24.00 666 ILE A C 1
ATOM 873 O O . ILE A 1 130 ? -10.782 -11.658 21.311 1.00 24.20 666 ILE A O 1
ATOM 878 N N . GLY A 1 131 ? -10.313 -10.633 19.358 1.00 22.17 667 GLY A N 1
ATOM 879 C CA . GLY A 1 131 ? -11.647 -10.138 19.151 1.00 22.41 667 GLY A CA 1
ATOM 880 C C . GLY A 1 131 ? -12.294 -10.983 18.090 1.00 22.10 667 GLY A C 1
ATOM 881 O O . GLY A 1 131 ? -11.684 -11.273 17.079 1.00 21.76 667 GLY A O 1
ATOM 882 N N . VAL A 1 132 ? -13.503 -11.448 18.355 1.00 23.05 668 VAL A N 1
ATOM 883 C CA . VAL A 1 132 ? -14.242 -12.246 17.375 1.00 23.30 668 VAL A CA 1
ATOM 884 C C . VAL A 1 132 ? -15.429 -11.486 16.859 1.00 23.40 668 VAL A C 1
ATOM 885 O O . VAL A 1 132 ? -16.225 -10.996 17.655 1.00 22.91 668 VAL A O 1
ATOM 889 N N . VAL A 1 133 ? -15.521 -11.363 15.531 1.00 23.50 669 VAL A N 1
ATOM 890 C CA . VAL A 1 133 ? -16.731 -10.932 14.819 1.00 23.21 669 VAL A CA 1
ATOM 891 C C . VAL A 1 133 ? -17.358 -12.158 14.164 1.00 23.92 669 VAL A C 1
ATOM 892 O O . VAL A 1 133 ? -16.909 -12.595 13.106 1.00 24.17 669 VAL A O 1
ATOM 896 N N . PRO A 1 134 ? -18.388 -12.752 14.808 1.00 24.58 670 PRO A N 1
ATOM 897 C CA . PRO A 1 134 ? -19.012 -13.942 14.266 1.00 24.31 670 PRO A CA 1
ATOM 898 C C . PRO A 1 134 ? -19.935 -13.590 13.101 1.00 24.01 670 PRO A C 1
ATOM 899 O O . PRO A 1 134 ? -20.109 -12.450 12.780 1.00 21.69 670 PRO A O 1
ATOM 903 N N . GLN A 1 135 ? -20.441 -14.596 12.429 1.00 25.42 671 GLN A N 1
ATOM 904 C CA . GLN A 1 135 ? -21.312 -14.417 11.279 1.00 28.05 671 GLN A CA 1
ATOM 905 C C . GLN A 1 135 ? -22.482 -13.481 11.561 1.00 29.01 671 GLN A C 1
ATOM 906 O O . GLN A 1 135 ? -22.735 -12.539 10.802 1.00 29.08 671 GLN A O 1
ATOM 912 N N . ASP A 1 136 ? -23.179 -13.753 12.655 1.00 29.56 672 ASP A N 1
ATOM 913 C CA . ASP A 1 136 ? -24.362 -12.983 13.003 1.00 31.16 672 ASP A CA 1
ATOM 914 C C . ASP A 1 136 ? -24.189 -12.380 14.372 1.00 30.60 672 ASP A C 1
ATOM 915 O O . ASP A 1 136 ? -23.470 -12.907 15.222 1.00 30.31 672 ASP A O 1
ATOM 920 N N . THR A 1 137 ? -24.831 -11.253 14.591 1.00 31.65 673 THR A N 1
ATOM 921 C CA . THR A 1 137 ? -24.648 -10.560 15.845 1.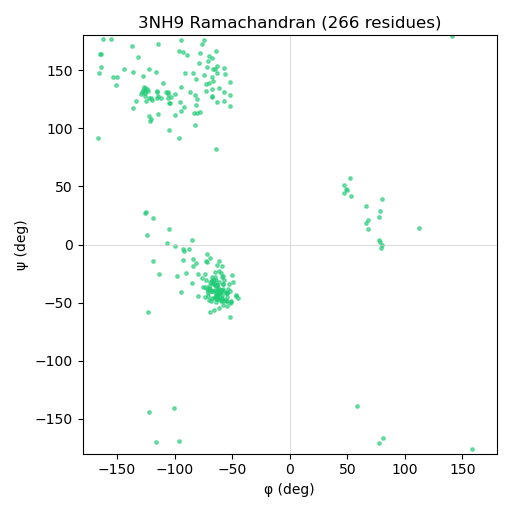00 31.54 673 THR A CA 1
ATOM 922 C C . THR A 1 137 ? -25.746 -10.924 16.826 1.00 33.16 673 THR A C 1
ATOM 923 O O . THR A 1 137 ? -26.929 -10.732 16.528 1.00 34.95 673 THR A O 1
ATOM 927 N N . VAL A 1 138 ? -25.363 -11.443 17.984 1.00 33.06 674 VAL A N 1
ATOM 928 C CA . VAL A 1 138 ? -26.333 -11.745 19.049 1.00 34.81 674 VAL A CA 1
ATOM 929 C C . VAL A 1 138 ? -26.632 -10.444 19.803 1.00 33.46 674 VAL A C 1
ATOM 930 O O . VAL A 1 138 ? -25.726 -9.838 20.354 1.00 30.62 674 VAL A O 1
ATOM 934 N N . LEU A 1 139 ? -27.904 -10.027 19.811 1.00 34.52 675 LEU A N 1
ATOM 935 C CA . LEU A 1 139 ? -28.365 -8.918 20.645 1.00 33.83 675 LEU A CA 1
ATOM 936 C C . LEU A 1 139 ? -29.059 -9.375 21.936 1.00 35.09 675 LEU A C 1
ATOM 937 O O . LEU A 1 139 ? -29.999 -10.169 21.898 1.00 37.15 675 LEU A O 1
ATOM 942 N N . PHE A 1 140 ? -28.652 -8.836 23.078 1.00 33.94 676 PHE A N 1
ATOM 943 C CA . PHE A 1 140 ? -29.345 -9.174 24.331 1.00 35.49 676 PHE A CA 1
ATOM 944 C C . PHE A 1 140 ? -30.472 -8.186 24.617 1.00 34.48 676 PHE A C 1
ATOM 945 O O . PHE A 1 140 ? -30.373 -6.987 24.267 1.00 33.40 676 PHE A O 1
ATOM 953 N N . ASN A 1 141 ? -31.533 -8.684 25.246 1.00 35.70 677 ASN A N 1
ATOM 954 C CA . ASN A 1 141 ? -32.594 -7.825 25.798 1.00 34.99 677 ASN A CA 1
ATOM 955 C C . ASN A 1 141 ? -32.031 -6.953 26.894 1.00 33.95 677 ASN A C 1
ATOM 956 O O . ASN A 1 141 ? -32.101 -7.271 28.071 1.00 35.60 677 ASN A O 1
ATOM 961 N N . ASP A 1 142 ? -31.416 -5.861 26.491 1.00 31.39 678 ASP A N 1
ATOM 962 C CA . ASP A 1 142 ? -30.750 -4.972 27.418 1.00 30.29 678 ASP A CA 1
ATOM 963 C C . ASP A 1 142 ? -30.571 -3.639 26.659 1.00 28.01 678 ASP A C 1
ATOM 964 O O . ASP A 1 142 ? -30.968 -3.522 25.490 1.00 26.17 678 ASP A O 1
ATOM 969 N N . THR A 1 143 ? -30.039 -2.616 27.326 1.00 27.24 679 THR A N 1
ATOM 970 C CA . THR A 1 143 ? -29.827 -1.342 26.656 1.00 24.72 679 THR A CA 1
ATOM 971 C C . THR A 1 143 ? -28.800 -1.534 25.490 1.00 23.97 679 THR A C 1
ATOM 972 O O . THR A 1 143 ? -27.930 -2.440 25.499 1.00 23.25 679 THR A O 1
ATOM 976 N N . ILE A 1 144 ? -28.898 -0.675 24.484 1.00 21.97 680 ILE A N 1
ATOM 977 C CA . ILE A 1 144 ? -27.903 -0.652 23.446 1.00 20.09 680 ILE A CA 1
ATOM 978 C C . ILE A 1 144 ? -26.501 -0.468 24.040 1.00 20.55 680 ILE A C 1
ATOM 979 O O . ILE A 1 144 ? -25.554 -1.133 23.585 1.00 18.67 680 ILE A O 1
ATOM 984 N N . ALA A 1 145 ? -26.350 0.423 25.039 1.00 19.87 681 ALA A N 1
ATOM 985 C CA . ALA A 1 145 ? -25.032 0.559 25.698 1.00 20.88 681 ALA A CA 1
ATOM 986 C C . ALA A 1 145 ? -24.488 -0.785 26.245 1.00 21.54 681 ALA A C 1
ATOM 987 O O . ALA A 1 145 ? -23.318 -1.076 26.080 1.00 21.88 681 ALA A O 1
ATOM 989 N N . ASP A 1 146 ? -25.310 -1.526 26.970 1.00 22.93 682 ASP A N 1
ATOM 990 C CA . ASP A 1 146 ? -24.879 -2.800 27.571 1.00 25.29 682 ASP A CA 1
ATOM 991 C C . ASP A 1 146 ? -24.611 -3.805 26.486 1.00 23.74 682 ASP A C 1
ATOM 992 O O . ASP A 1 146 ? -23.726 -4.612 26.593 1.00 22.83 682 ASP A O 1
ATOM 997 N N . ASN A 1 147 ? -25.349 -3.701 25.392 1.00 23.19 683 ASN A N 1
ATOM 998 C CA . ASN A 1 147 ? -25.084 -4.587 24.261 1.00 22.93 683 ASN A CA 1
ATOM 999 C C . ASN A 1 147 ? -23.718 -4.336 23.618 1.00 22.57 683 ASN A C 1
ATOM 1000 O O . ASN A 1 147 ? -23.089 -5.254 23.146 1.00 23.04 683 ASN A O 1
ATOM 1005 N N . ILE A 1 148 ? -23.231 -3.103 23.659 1.00 22.54 684 ILE A N 1
ATOM 1006 C CA . ILE A 1 148 ? -21.917 -2.791 23.126 1.00 22.75 684 ILE A CA 1
ATOM 1007 C C . ILE A 1 148 ? -20.842 -3.193 24.127 1.00 24.23 684 ILE A C 1
ATOM 1008 O O . ILE A 1 148 ? -19.814 -3.771 23.755 1.00 24.16 684 ILE A O 1
ATOM 1013 N N . ARG A 1 149 ? -21.103 -2.847 25.393 1.00 25.95 685 ARG A N 1
ATOM 1014 C CA . ARG A 1 149 ? -20.294 -3.202 26.568 1.00 27.62 685 ARG A CA 1
ATOM 1015 C C . ARG A 1 149 ? -19.979 -4.701 26.642 1.00 29.92 685 ARG A C 1
ATOM 1016 O O . ARG A 1 149 ? -18.999 -5.118 27.264 1.00 30.84 685 ARG A O 1
ATOM 1024 N N . TYR A 1 150 ? -20.834 -5.521 26.049 1.00 31.02 686 TYR A N 1
ATOM 1025 C CA . TYR A 1 150 ? -20.576 -6.943 25.998 1.00 34.37 686 TYR A CA 1
ATOM 1026 C C . TYR A 1 150 ? -19.152 -7.250 25.501 1.00 34.35 686 TYR A C 1
ATOM 1027 O O . TYR A 1 150 ? -18.569 -8.227 25.954 1.00 35.26 686 TYR A O 1
ATOM 1036 N N . GLY A 1 151 ? -18.609 -6.407 24.602 1.00 32.98 687 GLY A N 1
ATOM 1037 C CA . GLY A 1 151 ? -17.219 -6.526 24.106 1.00 33.38 687 GLY A CA 1
ATOM 1038 C C . GLY A 1 151 ? -16.108 -6.445 25.162 1.00 34.67 687 GLY A C 1
ATOM 1039 O O . GLY A 1 151 ? -15.003 -6.963 24.956 1.00 34.66 687 GLY A O 1
ATOM 1040 N N . ARG A 1 152 ? -16.409 -5.789 26.290 1.00 35.37 688 ARG A N 1
ATOM 1041 C CA . ARG A 1 152 ? -15.518 -5.717 27.456 1.00 36.66 688 ARG A CA 1
ATOM 1042 C C . ARG A 1 152 ? -16.323 -5.176 28.664 1.00 37.41 688 ARG A C 1
ATOM 1043 O O . ARG A 1 152 ? -16.423 -3.960 28.865 1.00 37.66 688 ARG A O 1
ATOM 1051 N N . VAL A 1 153 ? -16.905 -6.091 29.442 1.00 37.83 689 VAL A N 1
ATOM 1052 C CA . VAL A 1 153 ? -17.933 -5.765 30.425 1.00 39.02 689 VAL A CA 1
ATOM 1053 C C . VAL A 1 153 ? -17.466 -4.735 31.482 1.00 40.35 689 VAL A C 1
ATOM 1054 O O . VAL A 1 153 ? -18.275 -3.981 31.973 1.00 39.94 689 VAL A O 1
ATOM 1058 N N . THR A 1 154 ? -16.159 -4.674 31.753 1.00 41.21 690 THR A N 1
ATOM 1059 C CA . THR A 1 154 ? -15.598 -3.711 32.726 1.00 43.81 690 THR A CA 1
ATOM 1060 C C . THR A 1 154 ? -15.615 -2.287 32.179 1.00 42.10 690 THR A C 1
ATOM 1061 O O . THR A 1 154 ? -15.396 -1.355 32.916 1.00 42.79 690 THR A O 1
ATOM 1065 N N . ALA A 1 155 ? -15.832 -2.147 30.868 1.00 39.06 691 ALA A N 1
ATOM 1066 C CA . ALA A 1 155 ? -15.722 -0.848 30.184 1.00 37.59 691 ALA A CA 1
ATOM 1067 C C . ALA A 1 155 ? -16.787 0.187 30.590 1.00 36.41 691 ALA A C 1
ATOM 1068 O O . ALA A 1 155 ? -17.948 -0.151 30.828 1.00 35.23 691 ALA A O 1
ATOM 1070 N N . GLY A 1 156 ? -16.348 1.444 30.711 1.00 37.38 692 GLY A N 1
ATOM 1071 C CA . GLY A 1 156 ? -17.213 2.564 31.116 1.00 35.48 692 GLY A CA 1
ATOM 1072 C C . GLY A 1 156 ? -18.112 3.081 30.000 1.00 33.39 692 GLY A C 1
ATOM 1073 O O . GLY A 1 156 ? -17.905 2.789 28.796 1.00 29.26 692 GLY A O 1
ATOM 1074 N N . ASN A 1 157 ? -19.123 3.865 30.381 1.00 33.18 693 ASN A N 1
ATOM 1075 C CA . ASN A 1 157 ? -19.981 4.428 29.365 1.00 31.28 693 ASN A CA 1
ATOM 1076 C C . ASN A 1 157 ? -19.210 5.268 28.361 1.00 31.04 693 ASN A C 1
ATOM 1077 O O . ASN A 1 157 ? -19.539 5.265 27.178 1.00 28.25 693 ASN A O 1
ATOM 1082 N N . ASP A 1 158 ? -18.149 5.949 28.816 1.00 33.29 694 ASP A N 1
ATOM 1083 C CA . ASP A 1 158 ? -17.332 6.770 27.902 1.00 34.63 694 ASP A CA 1
ATOM 1084 C C . ASP A 1 158 ? -16.663 5.902 26.840 1.00 32.90 694 ASP A C 1
ATOM 1085 O O . ASP A 1 158 ? -16.480 6.324 25.688 1.00 33.70 694 ASP A O 1
ATOM 1090 N N . GLU A 1 159 ? -16.286 4.692 27.230 1.00 32.82 695 GLU A N 1
ATOM 1091 C CA . GLU A 1 159 ? -15.608 3.745 26.303 1.00 31.87 695 GLU A CA 1
ATOM 1092 C C . GLU A 1 159 ? -16.585 3.169 25.286 1.00 29.02 695 GLU A C 1
ATOM 1093 O O . GLU A 1 159 ? -16.283 3.127 24.083 1.00 27.78 695 GLU A O 1
ATOM 1099 N N . VAL A 1 160 ? -17.758 2.757 25.783 1.00 28.17 696 VAL A N 1
ATOM 1100 C CA . VAL A 1 160 ? -18.874 2.272 24.934 1.00 26.42 696 VAL A CA 1
ATOM 1101 C C . VAL A 1 160 ? -19.215 3.358 23.887 1.00 26.32 696 VAL A C 1
ATOM 1102 O O . VAL A 1 160 ? -19.287 3.113 22.685 1.00 24.50 696 VAL A O 1
ATOM 1106 N N . GLU A 1 161 ? -19.370 4.592 24.365 1.00 27.50 697 GLU A N 1
ATOM 1107 C CA . GLU A 1 161 ? -19.751 5.667 23.464 1.00 27.73 697 GLU A CA 1
ATOM 1108 C C . GLU A 1 161 ? -18.682 5.924 22.398 1.00 28.65 697 GLU A C 1
ATOM 1109 O O . GLU A 1 161 ? -18.995 6.048 21.203 1.00 29.35 697 GLU A O 1
ATOM 1115 N N . ALA A 1 162 ? -17.430 6.008 22.827 1.00 29.79 698 ALA A N 1
ATOM 1116 C CA . ALA A 1 162 ? -16.312 6.064 21.899 1.00 30.24 698 ALA A CA 1
ATOM 1117 C C . ALA A 1 162 ? -16.310 4.867 20.927 1.00 28.78 698 ALA A C 1
ATOM 1118 O O . ALA A 1 162 ? -16.071 5.054 19.731 1.00 29.59 698 ALA A O 1
ATOM 1120 N N . ALA A 1 163 ? -16.598 3.649 21.413 1.00 27.91 699 ALA A N 1
ATOM 1121 C CA . ALA A 1 163 ? -16.628 2.490 20.510 1.00 26.60 699 ALA A CA 1
ATOM 1122 C C . ALA A 1 163 ? -17.733 2.664 19.471 1.00 26.34 699 ALA A C 1
ATOM 1123 O O . ALA A 1 163 ? -17.512 2.426 18.291 1.00 26.41 699 ALA A O 1
ATOM 1125 N N . ALA A 1 164 ? -18.910 3.119 19.905 1.00 25.74 700 ALA A N 1
ATOM 1126 C CA . ALA A 1 164 ? -20.039 3.334 19.008 1.00 24.81 700 ALA A CA 1
ATOM 1127 C C . ALA A 1 164 ? -19.700 4.360 17.954 1.00 26.54 700 ALA A C 1
ATOM 1128 O O . ALA A 1 164 ? -20.075 4.218 16.778 1.00 26.22 700 ALA A O 1
ATOM 1130 N N . GLN A 1 165 ? -19.015 5.423 18.389 1.00 28.71 701 GLN A N 1
ATOM 1131 C CA . GLN A 1 165 ? -18.648 6.477 17.494 1.00 30.58 701 GLN A CA 1
ATOM 1132 C C . GLN A 1 165 ? -17.710 5.928 16.422 1.00 31.32 701 GLN A C 1
ATOM 1133 O O . GLN A 1 165 ? -17.911 6.161 15.229 1.00 31.51 701 GLN A O 1
ATOM 1139 N N . ALA A 1 166 ? -16.707 5.167 16.840 1.00 30.76 702 ALA A N 1
ATOM 1140 C CA . ALA A 1 166 ? -15.766 4.644 15.877 1.00 32.32 702 ALA A CA 1
ATOM 1141 C C . ALA A 1 166 ? -16.473 3.595 15.019 1.00 30.71 702 ALA A C 1
ATOM 1142 O O . ALA A 1 166 ? -16.179 3.486 13.841 1.00 31.44 702 ALA A O 1
ATOM 1144 N N . ALA A 1 167 ? -17.440 2.868 15.587 1.00 28.37 703 ALA A N 1
ATOM 1145 C CA . ALA A 1 167 ? -18.276 1.945 14.782 1.00 27.06 703 ALA A CA 1
ATOM 1146 C C . ALA A 1 167 ? -19.260 2.659 13.871 1.00 27.94 703 ALA A C 1
ATOM 1147 O O . ALA A 1 167 ? -19.910 2.000 13.073 1.00 29.10 703 ALA A O 1
ATOM 1149 N N . GLY A 1 168 ? -19.396 3.979 14.005 1.00 28.74 704 GLY A N 1
ATOM 1150 C CA . GLY A 1 168 ? -20.331 4.751 13.195 1.00 29.74 704 GLY A CA 1
ATOM 1151 C C . GLY A 1 168 ? -21.816 4.668 13.600 1.00 29.68 704 GLY A C 1
ATOM 1152 O O . GLY A 1 168 ? -22.669 4.898 12.754 1.00 29.55 704 GLY A O 1
ATOM 1153 N N . ILE A 1 169 ? -22.143 4.347 14.865 1.00 28.25 705 ILE A N 1
ATOM 1154 C CA . ILE A 1 169 ? -23.557 4.292 15.284 1.00 28.41 705 ILE A CA 1
ATOM 1155 C C . ILE A 1 169 ? -23.886 5.186 16.460 1.00 28.30 705 ILE A C 1
ATOM 1156 O O . ILE A 1 169 ? -24.957 5.083 17.010 1.00 28.98 705 ILE A O 1
ATOM 1161 N N . HIS A 1 170 ? -22.949 6.018 16.867 1.00 28.36 706 HIS A N 1
ATOM 1162 C CA . HIS A 1 170 ? -23.182 6.962 17.929 1.00 27.83 706 HIS A CA 1
ATOM 1163 C C . HIS A 1 170 ? -24.319 7.942 17.608 1.00 28.52 706 HIS A C 1
ATOM 1164 O O . HIS A 1 170 ? -25.217 8.143 18.416 1.00 25.75 706 HIS A O 1
ATOM 1171 N N . ASP A 1 171 ? -24.305 8.542 16.418 1.00 30.82 707 ASP A N 1
ATOM 1172 C CA . ASP A 1 171 ? -25.347 9.516 16.084 1.00 31.74 707 ASP A CA 1
ATOM 1173 C C . ASP A 1 171 ? -26.673 8.822 16.052 1.00 30.44 707 ASP A C 1
ATOM 1174 O O . ASP A 1 171 ? -27.658 9.341 16.579 1.00 30.76 707 ASP A O 1
ATOM 1179 N N . ALA A 1 172 ? -26.685 7.616 15.457 1.00 29.60 708 ALA A N 1
ATOM 1180 C CA . ALA A 1 172 ? -27.926 6.797 15.380 1.00 27.88 708 ALA A CA 1
ATOM 1181 C C . ALA A 1 172 ? -28.445 6.512 16.782 1.00 25.05 708 ALA A C 1
ATOM 1182 O O . ALA A 1 172 ? -29.637 6.668 17.056 1.00 25.15 708 ALA A O 1
ATOM 1184 N N . ILE A 1 173 ? -27.559 6.112 17.675 1.00 23.27 709 ILE A N 1
ATOM 1185 C CA . ILE A 1 173 ? -27.994 5.859 19.060 1.00 23.15 709 ILE A CA 1
ATOM 1186 C C . ILE A 1 173 ? -28.493 7.120 19.780 1.00 24.31 709 ILE A C 1
ATOM 1187 O O . ILE A 1 173 ? -29.469 7.070 20.538 1.00 25.54 709 ILE A O 1
ATOM 1192 N N . MET A 1 174 ? -27.837 8.250 19.548 1.00 25.07 710 MET A N 1
ATOM 1193 C CA . MET A 1 174 ? -28.222 9.511 20.197 1.00 26.82 710 MET A CA 1
ATOM 1194 C C . MET A 1 174 ? -29.654 9.913 19.814 1.00 26.79 710 MET A C 1
ATOM 1195 O O . MET A 1 174 ? -30.297 10.667 20.518 1.00 27.82 710 MET A O 1
ATOM 1200 N N . ALA A 1 175 ? -30.127 9.404 18.685 1.00 27.29 711 ALA A N 1
ATOM 1201 C CA . ALA A 1 175 ? -31.448 9.745 18.142 1.00 27.08 711 ALA A CA 1
ATOM 1202 C C . ALA A 1 175 ? -32.505 8.725 18.628 1.00 26.70 711 ALA A C 1
ATOM 1203 O O . ALA A 1 175 ? -33.705 8.969 18.504 1.00 26.90 711 ALA A O 1
ATOM 1205 N N . PHE A 1 176 ? -32.037 7.602 19.197 1.00 25.11 712 PHE A N 1
ATOM 1206 C CA . PHE A 1 176 ? -32.889 6.570 19.774 1.00 24.56 712 PHE A CA 1
ATOM 1207 C C . PHE A 1 176 ? -33.768 7.173 20.845 1.00 24.16 712 PHE A C 1
ATOM 1208 O O . PHE A 1 176 ? -33.345 8.117 21.515 1.00 24.64 712 PHE A O 1
ATOM 1216 N N . PRO A 1 177 ? -34.955 6.586 21.065 1.00 23.98 713 PRO A N 1
ATOM 1217 C CA . PRO A 1 177 ? -35.917 7.216 21.991 1.00 23.53 713 PRO A CA 1
ATOM 1218 C C . PRO A 1 177 ? -35.371 7.437 23.416 1.00 23.40 713 PRO A C 1
ATOM 1219 O O . PRO A 1 177 ? -35.775 8.376 24.108 1.00 22.20 713 PRO A O 1
ATOM 1223 N N . GLU A 1 178 ? -34.471 6.574 23.871 1.00 22.53 714 GLU A N 1
ATOM 1224 C CA . GLU A 1 178 ? -33.772 6.835 25.144 1.00 22.21 714 GLU A CA 1
ATOM 1225 C C . GLU A 1 178 ? -32.220 6.786 24.999 1.00 20.89 714 GLU A C 1
ATOM 1226 O O . GLU A 1 178 ? -31.492 6.527 25.963 1.00 21.75 714 GLU A O 1
ATOM 1232 N N . GLY A 1 179 ? -31.729 7.083 23.803 1.00 19.96 715 GLY A N 1
ATOM 1233 C CA . GLY A 1 179 ? -30.292 7.171 23.597 1.00 18.33 715 GLY A CA 1
ATOM 1234 C C . GLY A 1 179 ? -29.646 5.845 23.971 1.00 18.81 715 GLY A C 1
ATOM 1235 O O . GLY A 1 179 ? -30.184 4.757 23.694 1.00 18.12 715 GLY A O 1
ATOM 1236 N N . TYR A 1 180 ? -28.508 5.932 24.640 1.00 19.07 716 TYR A N 1
ATOM 1237 C CA . TYR A 1 180 ? -27.769 4.756 25.067 1.00 20.15 716 TYR A CA 1
ATOM 1238 C C . TYR A 1 180 ? -28.527 3.837 26.048 1.00 21.28 716 TYR A C 1
ATOM 1239 O O . TYR A 1 180 ? -28.118 2.700 26.214 1.00 19.93 716 TYR A O 1
ATOM 1248 N N . ARG A 1 181 ? -29.632 4.327 26.643 1.00 21.17 717 ARG A N 1
ATOM 1249 C CA A ARG A 1 181 ? -30.401 3.559 27.621 0.50 22.60 717 ARG A CA 1
ATOM 1250 C CA B ARG A 1 181 ? -30.390 3.539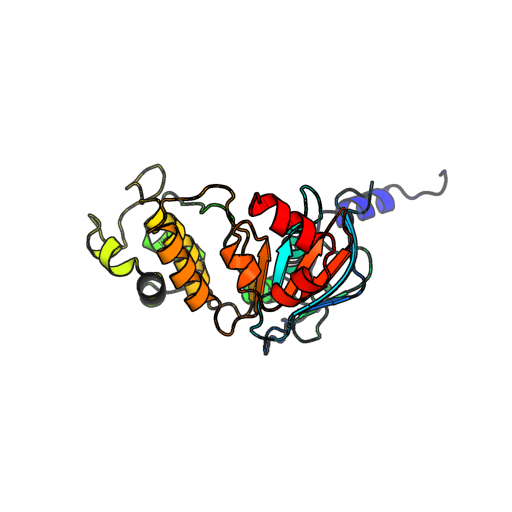 27.617 0.50 22.57 717 ARG A CA 1
ATOM 1251 C C . ARG A 1 181 ? -31.545 2.805 26.928 1.00 22.79 717 ARG A C 1
ATOM 1252 O O . ARG A 1 181 ? -32.290 2.089 27.572 1.00 22.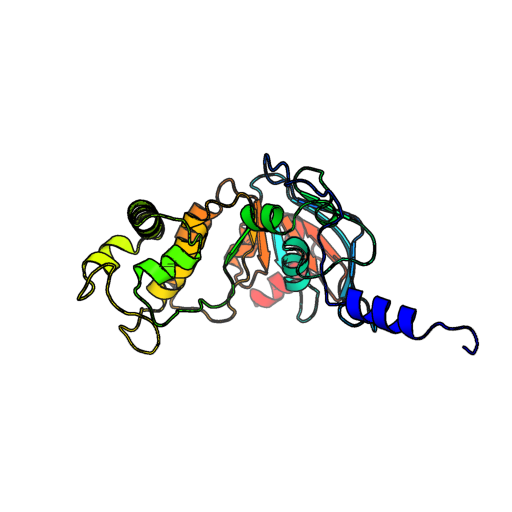94 717 ARG A O 1
ATOM 1267 N N . THR A 1 182 ? -31.670 2.962 25.602 1.00 21.46 718 THR A N 1
ATOM 1268 C CA . THR A 1 182 ? -32.801 2.402 24.892 1.00 21.60 718 THR A CA 1
ATOM 1269 C C . THR A 1 182 ? -32.694 0.883 24.921 1.00 22.50 718 THR A C 1
ATOM 1270 O O . THR A 1 182 ? -31.622 0.318 24.580 1.00 22.95 718 THR A O 1
ATOM 1274 N N . GLN A 1 183 ? -33.745 0.203 25.348 1.00 21.94 719 GLN A N 1
ATOM 1275 C CA . GLN A 1 183 ? -33.760 -1.272 25.271 1.00 24.22 719 GLN A CA 1
ATOM 1276 C C . GLN A 1 183 ? -33.797 -1.755 23.811 1.00 24.29 719 GLN A C 1
ATOM 1277 O O . GLN A 1 183 ? -34.656 -1.349 23.020 1.00 23.99 719 GLN A O 1
ATOM 1283 N N . VAL A 1 184 ? -32.859 -2.627 23.468 1.00 25.20 720 VAL A N 1
ATOM 1284 C CA . VAL A 1 184 ? -32.850 -3.271 22.141 1.00 26.81 720 VAL A CA 1
ATOM 1285 C C . VAL A 1 184 ? -33.038 -4.785 22.275 1.00 29.29 720 VAL A C 1
ATOM 1286 O O . VAL A 1 184 ? -33.340 -5.263 23.353 1.00 29.61 720 VAL A O 1
ATOM 1290 N N . GLY A 1 185 ? -32.839 -5.514 21.178 1.00 31.83 721 GLY A N 1
ATOM 1291 C CA . GLY A 1 185 ? -33.128 -6.952 21.116 1.00 36.14 721 GLY A CA 1
ATOM 1292 C C . GLY A 1 185 ? -34.619 -7.159 20.961 1.00 40.30 721 GLY A C 1
ATOM 1293 O O . GLY A 1 185 ? -35.372 -6.201 20.746 1.00 39.57 721 GLY A O 1
ATOM 1294 N N . GLU A 1 186 ? -35.033 -8.418 21.088 1.00 44.49 722 GLU A N 1
ATOM 1295 C CA . GLU A 1 186 ? -36.420 -8.861 20.901 1.00 48.69 722 GLU A CA 1
ATOM 1296 C C . GLU A 1 186 ? -37.442 -7.987 21.564 1.00 49.19 722 GLU A C 1
ATOM 1297 O O . GLU A 1 186 ? -38.480 -7.661 20.970 1.00 50.63 722 GLU A O 1
ATOM 1303 N N . ARG A 1 187 ? -37.158 -7.647 22.820 1.00 48.64 723 ARG A N 1
ATOM 1304 C CA . ARG A 1 187 ? -38.110 -6.961 23.677 1.00 48.86 723 ARG A CA 1
ATOM 1305 C C . ARG A 1 187 ? -38.130 -5.437 23.408 1.00 46.21 723 ARG A C 1
ATOM 1306 O O . ARG A 1 187 ? -39.078 -4.748 23.802 1.00 47.61 723 ARG A O 1
ATOM 1314 N N . GLY A 1 188 ? -37.118 -4.904 22.714 1.00 41.92 724 GLY A N 1
ATOM 1315 C CA . GLY A 1 188 ? -37.039 -3.451 22.544 1.00 38.51 724 GLY A CA 1
ATOM 1316 C C . GLY A 1 188 ? -37.023 -2.962 21.106 1.00 36.50 724 GLY A C 1
ATOM 1317 O O . GLY A 1 188 ? -37.672 -3.537 20.248 1.00 36.52 724 GLY A O 1
ATOM 1318 N N . LEU A 1 189 ? -36.263 -1.898 20.855 1.00 32.96 725 LEU A N 1
ATOM 1319 C CA . LEU A 1 189 ? -36.224 -1.265 19.553 1.00 32.42 725 LEU A CA 1
ATOM 1320 C C . LEU A 1 189 ? -35.458 -2.150 18.547 1.00 32.45 725 LEU A C 1
ATOM 1321 O O . LEU A 1 189 ? -34.385 -2.626 18.877 1.00 31.55 725 LEU A O 1
ATOM 1326 N N . LYS A 1 190 ? -36.006 -2.369 17.353 1.00 33.01 726 LYS A N 1
ATOM 1327 C CA . LYS A 1 190 ? -35.377 -3.245 16.350 1.00 34.27 726 LYS A CA 1
ATOM 1328 C C . LYS A 1 190 ? -34.226 -2.485 15.655 1.00 32.20 726 LYS A C 1
ATOM 1329 O O . LYS A 1 190 ? -34.460 -1.488 15.020 1.00 33.30 726 LYS A O 1
ATOM 1335 N N . LEU A 1 191 ? -32.977 -2.902 15.828 1.00 30.60 727 LEU A N 1
ATOM 1336 C CA . LEU A 1 191 ? -31.878 -2.310 15.042 1.00 29.88 727 LEU A CA 1
ATOM 1337 C C . LEU A 1 191 ? -31.996 -2.670 13.566 1.00 30.93 727 LEU A C 1
ATOM 1338 O O . LEU A 1 191 ? -32.404 -3.774 13.245 1.00 31.80 727 LEU A O 1
ATOM 1343 N N . SER A 1 192 ? -31.627 -1.746 12.680 1.00 30.99 728 SER A N 1
ATOM 1344 C CA . SER A 1 192 ? -31.478 -2.072 11.263 1.00 33.10 728 SER A CA 1
ATOM 1345 C C . SER A 1 192 ? -30.308 -3.026 11.038 1.00 32.82 728 SER A C 1
ATOM 1346 O O . SER A 1 192 ? -29.417 -3.179 11.899 1.00 30.07 728 SER A O 1
ATOM 1349 N N . GLY A 1 193 ? -30.325 -3.697 9.884 1.00 34.93 729 GLY A N 1
ATOM 1350 C CA . GLY A 1 193 ? -29.237 -4.574 9.493 1.00 34.33 729 GLY A CA 1
ATOM 1351 C C . GLY A 1 193 ? -27.845 -3.946 9.689 1.00 33.14 729 GLY A C 1
ATOM 1352 O O . GLY A 1 193 ? -26.925 -4.591 10.163 1.00 30.68 729 GLY A O 1
ATOM 1353 N N . GLY A 1 194 ? -27.697 -2.689 9.296 1.00 34.10 730 GLY A N 1
ATOM 1354 C CA . GLY A 1 194 ? -26.398 -2.035 9.306 1.00 33.56 730 GLY A CA 1
ATOM 1355 C C . GLY A 1 194 ? -26.009 -1.785 10.737 1.00 31.64 730 GLY A C 1
ATOM 1356 O O . GLY A 1 194 ? -24.858 -2.002 11.116 1.00 30.19 730 GLY A O 1
ATOM 1357 N N . GLU A 1 195 ? -26.991 -1.351 11.528 1.00 30.87 731 GLU A N 1
ATOM 1358 C CA . GLU A 1 195 ? -26.771 -1.051 12.946 1.00 28.92 731 GLU A CA 1
ATOM 1359 C C . GLU A 1 195 ? -26.372 -2.256 13.726 1.00 27.61 731 GLU A C 1
ATOM 1360 O O . GLU A 1 195 ? -25.471 -2.182 14.569 1.00 26.07 731 GLU A O 1
ATOM 1366 N N . LYS A 1 196 ? -27.015 -3.370 13.422 1.00 28.07 732 LYS A N 1
ATOM 1367 C CA . LYS A 1 196 ? -26.798 -4.574 14.203 1.00 28.60 732 LYS A CA 1
ATOM 1368 C C . LYS A 1 196 ? -25.367 -5.043 13.933 1.00 27.95 732 LYS A C 1
ATOM 1369 O O . LYS A 1 196 ? -24.636 -5.432 14.832 1.00 26.67 732 LYS A O 1
ATOM 1375 N N . GLN A 1 197 ? -24.956 -4.943 12.674 1.00 28.95 733 GLN A N 1
ATOM 1376 C CA . GLN A 1 197 ? -23.630 -5.375 12.330 1.00 28.96 733 GLN A CA 1
ATOM 1377 C C . GLN A 1 197 ? -22.601 -4.421 12.906 1.00 26.87 733 GLN A C 1
ATOM 1378 O O . GLN A 1 197 ? -21.570 -4.877 13.369 1.00 25.96 733 GLN A O 1
ATOM 1384 N N . ARG A 1 198 ? -22.876 -3.111 12.929 1.00 26.43 734 ARG A N 1
ATOM 1385 C CA . ARG A 1 198 ? -21.965 -2.144 13.643 1.00 25.75 734 ARG A CA 1
ATOM 1386 C C . ARG A 1 198 ? -21.872 -2.304 15.174 1.00 24.72 734 ARG A C 1
ATOM 1387 O O . ARG A 1 198 ? -20.862 -1.888 15.821 1.00 24.26 734 ARG A O 1
ATOM 1395 N N . VAL A 1 199 ? -22.905 -2.891 15.787 1.00 24.57 735 VAL A N 1
ATOM 1396 C CA . VAL A 1 199 ? -22.805 -3.253 17.217 1.00 23.68 735 VAL A CA 1
ATOM 1397 C C . VAL A 1 199 ? -21.689 -4.297 17.406 1.00 24.29 735 VAL A C 1
ATOM 1398 O O . VAL A 1 199 ? -20.875 -4.175 18.323 1.00 24.27 735 VAL A O 1
ATOM 1402 N N . ALA A 1 200 ? -21.650 -5.309 16.531 1.00 25.03 736 ALA A N 1
ATOM 1403 C CA . ALA A 1 200 ? -20.617 -6.367 16.617 1.00 25.68 736 ALA A CA 1
ATOM 1404 C C . ALA A 1 200 ? -19.231 -5.737 16.420 1.00 25.16 736 ALA A C 1
ATOM 1405 O O . ALA A 1 200 ? -18.267 -6.056 17.121 1.00 25.64 736 ALA A O 1
ATOM 1407 N N . ILE A 1 201 ? -19.173 -4.799 15.494 1.00 24.80 737 ILE A N 1
ATOM 1408 C CA . ILE A 1 201 ? -17.982 -4.001 15.294 1.00 25.09 737 ILE A CA 1
ATOM 1409 C C . ILE A 1 201 ? -17.645 -3.195 16.542 1.00 25.40 737 ILE A C 1
ATOM 1410 O O . ILE A 1 201 ? -16.527 -3.266 17.046 1.00 26.42 737 ILE A O 1
ATOM 1415 N N . ALA A 1 202 ? -18.594 -2.407 17.034 1.00 24.45 738 ALA A N 1
ATOM 1416 C CA . ALA A 1 202 ? -18.352 -1.615 18.244 1.00 22.97 738 ALA A CA 1
ATOM 1417 C C . ALA A 1 202 ? -17.816 -2.515 19.382 1.00 21.75 738 ALA A C 1
ATOM 1418 O O . ALA A 1 202 ? -16.938 -2.119 20.102 1.00 21.50 738 ALA A O 1
ATOM 1420 N N . ARG A 1 203 ? -18.344 -3.713 19.532 1.00 20.14 739 ARG A N 1
ATOM 1421 C CA . ARG A 1 203 ? -17.867 -4.613 20.591 1.00 21.80 739 ARG A CA 1
ATOM 1422 C C . ARG A 1 203 ? -16.408 -4.950 20.471 1.00 22.31 739 ARG A C 1
ATOM 1423 O O . ARG A 1 203 ? -15.705 -5.056 21.458 1.00 24.16 739 ARG A O 1
ATOM 1431 N N . THR A 1 204 ? -15.991 -5.165 19.243 1.00 22.42 740 THR A N 1
ATOM 1432 C CA . THR A 1 204 ? -14.629 -5.535 18.903 1.00 23.62 740 THR A CA 1
ATOM 1433 C C . THR A 1 204 ? -13.756 -4.333 19.152 1.00 23.07 740 THR A C 1
ATOM 1434 O O . THR A 1 204 ? -12.721 -4.457 19.817 1.00 23.58 740 THR A O 1
ATOM 1438 N N . ILE A 1 205 ? -14.198 -3.170 18.656 1.00 22.21 741 ILE A N 1
ATOM 1439 C CA . ILE A 1 205 ? -13.509 -1.907 18.908 1.00 22.85 741 ILE A CA 1
ATOM 1440 C C . ILE A 1 205 ? -13.262 -1.725 20.399 1.00 24.13 741 ILE A C 1
ATOM 1441 O O . ILE A 1 205 ? -12.126 -1.472 20.834 1.00 26.07 741 ILE A O 1
ATOM 1446 N N . LEU A 1 206 ? -14.307 -1.909 21.192 1.00 23.57 742 LEU A N 1
ATOM 1447 C CA . LEU A 1 206 ? -14.199 -1.752 22.627 1.00 24.22 742 LEU A CA 1
ATOM 1448 C C . LEU A 1 206 ? -13.168 -2.697 23.187 1.00 25.63 742 LEU A C 1
ATOM 1449 O O . LEU A 1 206 ? -12.438 -2.349 24.145 1.00 26.88 742 LEU A O 1
ATOM 1454 N N . LYS A 1 207 ? -13.132 -3.924 22.649 1.00 24.58 743 LYS A N 1
ATOM 1455 C CA . LYS A 1 207 ? -12.145 -4.877 23.136 1.00 27.41 743 LYS A CA 1
ATOM 1456 C C . LYS A 1 207 ? -10.701 -4.424 22.823 1.00 28.70 743 LYS A C 1
ATOM 1457 O O . LYS A 1 207 ? -9.794 -4.709 23.597 1.00 30.87 743 LYS A O 1
ATOM 1463 N N . ALA A 1 208 ? -10.495 -3.640 21.755 1.00 28.99 744 ALA A N 1
ATOM 1464 C CA . ALA A 1 208 ? -9.126 -3.184 21.386 1.00 29.56 744 ALA A CA 1
ATOM 1465 C C . ALA A 1 208 ? -8.172 -4.395 21.357 1.00 29.05 744 ALA A C 1
ATOM 1466 O O . ALA A 1 208 ? -7.083 -4.339 21.932 1.00 30.99 744 ALA A O 1
ATOM 1468 N N . PRO A 1 209 ? -8.592 -5.503 20.703 1.00 26.61 745 PRO A N 1
ATOM 1469 C CA . PRO A 1 209 ? -7.788 -6.706 20.697 1.00 26.33 745 PRO A CA 1
ATOM 1470 C C . PRO A 1 209 ? -6.632 -6.597 19.685 1.00 26.47 745 PRO A C 1
ATOM 1471 O O . PRO A 1 209 ? -6.751 -5.853 18.729 1.00 27.42 745 PRO A O 1
ATOM 1475 N N . GLY A 1 210 ? -5.544 -7.344 19.863 1.00 27.33 746 GLY A N 1
ATOM 1476 C CA . GLY A 1 210 ? -4.401 -7.338 18.889 1.00 26.21 746 GLY A CA 1
ATOM 1477 C C . GLY A 1 210 ? -4.631 -8.280 17.714 1.00 24.27 746 GLY A C 1
ATOM 1478 O O . GLY A 1 210 ? -3.983 -8.148 16.662 1.00 24.84 746 GLY A O 1
ATOM 1479 N N . ILE A 1 211 ? -5.561 -9.220 17.901 1.00 20.74 747 ILE A N 1
ATOM 1480 C CA . ILE A 1 211 ? -5.910 -10.207 16.900 1.00 18.61 747 ILE A CA 1
ATOM 1481 C C . ILE A 1 211 ? -7.439 -10.162 16.666 1.00 19.07 747 ILE A C 1
ATOM 1482 O O . ILE A 1 211 ? -8.245 -10.079 17.614 1.00 18.47 747 ILE A O 1
ATOM 1487 N N . ILE A 1 212 ? -7.839 -10.196 15.401 1.00 18.32 748 ILE A N 1
ATOM 1488 C CA . ILE A 1 212 ? -9.249 -10.254 15.075 1.00 18.31 748 ILE A CA 1
ATOM 1489 C C . ILE A 1 212 ? -9.575 -11.513 14.278 1.00 17.79 748 ILE A C 1
ATOM 1490 O O . ILE A 1 212 ? -8.994 -11.768 13.227 1.00 18.02 748 ILE A O 1
ATOM 1495 N N . LEU A 1 213 ? -10.504 -12.293 14.777 1.00 17.58 749 LEU A N 1
ATOM 1496 C CA . LEU A 1 213 ? -11.035 -13.390 13.985 1.00 18.58 749 LEU A CA 1
ATOM 1497 C C . LEU A 1 213 ? -12.436 -13.016 13.480 1.00 18.35 749 LEU A C 1
ATOM 1498 O O . LEU A 1 213 ? -13.361 -12.760 14.286 1.00 18.84 749 LEU A O 1
ATOM 1503 N N . LEU A 1 214 ? -12.565 -13.027 12.161 1.00 17.00 750 LEU A N 1
ATOM 1504 C CA A LEU A 1 214 ? -13.801 -12.732 11.493 0.50 17.71 750 LEU A CA 1
ATOM 1505 C CA B LEU A 1 214 ? -13.788 -12.719 11.454 0.50 17.42 750 LEU A CA 1
ATOM 1506 C C . LEU A 1 214 ? -14.328 -13.990 10.800 1.00 18.29 750 LEU A C 1
ATOM 1507 O O . LEU A 1 214 ? -13.578 -14.724 10.134 1.00 18.45 750 LEU A O 1
ATOM 1516 N N . ASP A 1 215 ? -15.609 -14.263 10.994 1.00 17.60 751 ASP A N 1
ATOM 1517 C CA . ASP A 1 215 ? -16.240 -15.323 10.266 1.00 20.74 751 ASP A CA 1
ATOM 1518 C C . ASP A 1 215 ? -17.357 -14.662 9.514 1.00 21.37 751 ASP A C 1
ATOM 1519 O O . ASP A 1 215 ? -18.333 -14.248 10.112 1.00 21.92 751 ASP A O 1
ATOM 1524 N N . GLU A 1 216 ? -17.190 -14.540 8.206 1.00 14.40 752 GLU A N 1
ATOM 1525 C CA . GLU A 1 216 ? -18.115 -13.762 7.373 1.00 15.90 752 GLU A CA 1
ATOM 1526 C C . GLU A 1 216 ? -19.482 -14.433 7.227 1.00 16.68 752 GLU A C 1
ATOM 1527 O O . GLU A 1 216 ? -19.553 -15.645 7.068 1.00 15.86 752 GLU A O 1
ATOM 1533 N N . ALA A 1 217 ? -20.562 -13.652 7.278 1.00 17.62 753 ALA A N 1
ATOM 1534 C CA . ALA A 1 217 ? -21.909 -14.191 7.074 1.00 19.19 753 ALA A CA 1
ATOM 1535 C C . ALA A 1 217 ? -22.042 -14.667 5.638 1.00 19.63 753 ALA A C 1
ATOM 1536 O O . ALA A 1 217 ? -21.412 -14.136 4.709 1.00 18.86 753 ALA A O 1
ATOM 1538 N N . THR A 1 218 ? -22.890 -15.660 5.445 1.00 20.49 754 THR A N 1
ATOM 1539 C CA . THR A 1 218 ? -23.248 -16.080 4.096 1.00 20.88 754 THR A CA 1
ATOM 1540 C C . THR A 1 218 ? -24.510 -15.349 3.629 1.00 22.19 754 THR A C 1
ATOM 1541 O O . THR A 1 218 ? -24.910 -15.485 2.479 1.00 25.63 754 THR A O 1
ATOM 1545 N N . SER A 1 219 ? -25.126 -14.537 4.478 1.00 19.46 755 SER A N 1
ATOM 1546 C CA . SER A 1 219 ? -26.162 -13.638 3.990 1.00 18.49 755 SER A CA 1
ATOM 1547 C C . SER A 1 219 ? -25.500 -12.294 3.737 1.00 17.91 755 SER A C 1
ATOM 1548 O O . SER A 1 219 ? -24.400 -12.067 4.190 1.00 16.76 755 SER A O 1
ATOM 1551 N N . ALA A 1 220 ? -26.194 -11.416 3.035 1.00 19.32 756 ALA A N 1
ATOM 1552 C CA . ALA A 1 220 ? -25.643 -10.115 2.663 1.00 19.44 756 ALA A CA 1
ATOM 1553 C C . ALA A 1 220 ? -26.732 -9.105 2.710 1.00 20.65 756 ALA A C 1
ATOM 1554 O O . ALA A 1 220 ? -27.877 -9.436 2.474 1.00 21.81 756 ALA A O 1
ATOM 1556 N N . LEU A 1 221 ? -26.372 -7.856 2.983 1.00 20.71 757 LEU A N 1
ATOM 1557 C CA . LEU A 1 221 ? -27.312 -6.767 2.931 1.00 23.51 757 LEU A CA 1
ATOM 1558 C C . LEU A 1 221 ? -27.146 -6.147 1.549 1.00 25.14 757 LEU A C 1
ATOM 1559 O O . LEU A 1 221 ? -26.447 -6.731 0.699 1.00 24.16 757 LEU A O 1
ATOM 1564 N N . ASP A 1 222 ? -27.749 -4.986 1.322 1.00 27.47 758 ASP A N 1
ATOM 1565 C CA . ASP A 1 222 ? -27.556 -4.269 0.050 1.00 29.90 758 ASP A CA 1
ATOM 1566 C C . ASP A 1 222 ? -26.118 -3.804 -0.169 1.00 30.04 758 ASP A C 1
ATOM 1567 O O . ASP A 1 222 ? -25.306 -3.828 0.759 1.00 28.62 758 ASP A O 1
ATOM 1572 N N . THR A 1 223 ? -25.818 -3.402 -1.405 1.00 31.03 759 THR A N 1
ATOM 1573 C CA . THR A 1 223 ? -24.486 -3.014 -1.847 1.00 32.13 759 THR A CA 1
ATOM 1574 C C . THR A 1 223 ? -23.914 -1.918 -0.934 1.00 31.76 759 THR A C 1
ATOM 1575 O O . THR A 1 223 ? -22.824 -2.079 -0.391 1.00 29.63 759 THR A O 1
ATOM 1579 N N . SER A 1 224 ? -24.697 -0.842 -0.766 1.00 33.20 760 SER A N 1
ATOM 1580 C CA A SER A 1 224 ? -24.322 0.301 0.067 0.50 34.58 760 SER A CA 1
ATOM 1581 C CA B SER A 1 224 ? -24.306 0.298 0.072 0.50 34.15 760 SER A CA 1
ATOM 1582 C C . SER A 1 224 ? -23.906 -0.147 1.484 1.00 33.06 760 SER A C 1
ATOM 1583 O O . SER A 1 224 ? -22.760 0.091 1.919 1.00 32.64 760 SER A O 1
ATOM 1588 N N . ASN A 1 225 ? -24.815 -0.825 2.180 1.00 32.40 761 ASN A N 1
ATOM 1589 C CA . ASN A 1 225 ? -24.495 -1.464 3.473 1.00 31.92 761 ASN A CA 1
ATOM 1590 C C . ASN A 1 225 ? -23.327 -2.413 3.484 1.00 30.36 761 ASN A C 1
ATOM 1591 O O . ASN A 1 225 ? -22.520 -2.387 4.426 1.00 30.78 761 ASN A O 1
ATOM 1596 N N . GLU A 1 226 ? -23.191 -3.257 2.468 1.00 29.51 762 GLU A N 1
ATOM 1597 C CA . GLU A 1 226 ? -22.013 -4.137 2.446 1.00 28.34 762 GLU A CA 1
ATOM 1598 C C . GLU A 1 226 ? -20.720 -3.326 2.319 1.00 29.30 762 GLU A C 1
ATOM 1599 O O . GLU A 1 226 ? -19.718 -3.662 2.905 1.00 28.21 762 GLU A O 1
ATOM 1605 N N . ARG A 1 227 ? -20.727 -2.282 1.504 1.00 31.42 763 ARG A N 1
ATOM 1606 C CA . ARG A 1 227 ? -19.495 -1.489 1.304 1.00 33.23 763 ARG A CA 1
ATOM 1607 C C . ARG A 1 227 ? -19.179 -0.681 2.565 1.00 32.43 763 ARG A C 1
ATOM 1608 O O . ARG A 1 227 ? -18.060 -0.672 3.013 1.00 31.22 763 ARG A O 1
ATOM 1616 N N . ALA A 1 228 ? -20.198 -0.064 3.148 1.00 33.25 764 ALA A N 1
ATOM 1617 C CA . ALA A 1 228 ? -20.053 0.628 4.414 1.00 34.69 764 ALA A CA 1
ATOM 1618 C C . ALA A 1 228 ? -19.507 -0.309 5.485 1.00 33.49 764 ALA A C 1
ATOM 1619 O O . ALA A 1 228 ? -18.529 0.023 6.170 1.00 33.73 764 ALA A O 1
ATOM 1621 N N . ILE A 1 229 ? -20.084 -1.507 5.605 1.00 33.39 765 ILE A N 1
ATOM 1622 C CA . ILE A 1 229 ? -19.684 -2.402 6.690 1.00 32.97 765 ILE A CA 1
ATOM 1623 C C . ILE A 1 229 ? -18.237 -2.861 6.439 1.00 32.74 765 ILE A C 1
ATOM 1624 O O . ILE A 1 229 ? -17.405 -2.805 7.359 1.00 32.63 765 ILE A O 1
ATOM 1629 N N . GLN A 1 230 ? -17.920 -3.268 5.205 1.00 32.68 766 GLN A N 1
ATOM 1630 C CA . GLN A 1 230 ? -16.534 -3.626 4.881 1.00 34.17 766 GLN A CA 1
ATOM 1631 C C . GLN A 1 230 ? -15.551 -2.482 5.132 1.00 35.32 766 GLN A C 1
ATOM 1632 O O . GLN A 1 230 ? -14.445 -2.731 5.589 1.00 36.09 766 GLN A O 1
ATOM 1638 N N . ALA A 1 231 ? -15.942 -1.240 4.837 1.00 35.72 767 ALA A N 1
ATOM 1639 C CA . ALA A 1 231 ? -15.036 -0.129 5.084 1.00 37.52 767 ALA A CA 1
ATOM 1640 C C . ALA A 1 231 ? -14.734 0.040 6.605 1.00 37.80 767 ALA A C 1
ATOM 1641 O O . ALA A 1 231 ? -13.594 0.214 6.969 1.00 37.18 767 ALA A O 1
ATOM 1643 N N . SER A 1 232 ? -15.758 -0.026 7.474 1.00 38.84 768 SER A N 1
ATOM 1644 C CA . SER A 1 232 ? -15.562 0.029 8.931 1.00 40.37 768 SER A CA 1
ATOM 1645 C C . SER A 1 232 ? -14.676 -1.123 9.422 1.00 40.34 768 SER A C 1
ATOM 1646 O O . SER A 1 232 ? -13.767 -0.888 10.230 1.00 42.38 768 SER A O 1
ATOM 1649 N N . LEU A 1 233 ? -14.981 -2.349 8.984 1.00 38.49 769 LEU A N 1
ATOM 1650 C CA . LEU A 1 233 ? -14.223 -3.520 9.388 1.00 39.07 769 LEU A CA 1
ATOM 1651 C C . LEU A 1 233 ? -12.727 -3.368 9.131 1.00 40.18 769 LEU A C 1
ATOM 1652 O O . LEU A 1 233 ? -11.894 -3.819 9.945 1.00 40.35 769 LEU A O 1
ATOM 1657 N N . ALA A 1 234 ? -12.396 -2.743 7.995 1.00 41.12 770 ALA A N 1
ATOM 1658 C CA . ALA A 1 234 ? -11.007 -2.602 7.579 1.00 40.98 770 ALA A CA 1
ATOM 1659 C C . ALA A 1 234 ? -10.325 -1.530 8.391 1.00 42.99 770 ALA A C 1
ATOM 1660 O O . ALA A 1 234 ? -9.117 -1.594 8.608 1.00 44.25 770 ALA A O 1
ATOM 1662 N N . LYS A 1 235 ? -11.093 -0.547 8.857 1.00 43.05 771 LYS A N 1
ATOM 1663 C CA . LYS A 1 235 ? -10.593 0.394 9.837 1.00 43.85 771 LYS A CA 1
ATOM 1664 C C . LYS A 1 235 ? -10.278 -0.353 11.108 1.00 41.88 771 LYS A C 1
ATOM 1665 O O . LYS A 1 235 ? -9.196 -0.199 11.655 1.00 42.35 771 LYS A O 1
ATOM 1671 N N . VAL A 1 236 ? -11.213 -1.162 11.588 1.00 39.10 772 VAL A N 1
ATOM 1672 C CA . VAL A 1 236 ? -10.972 -1.857 12.848 1.00 38.69 772 VAL A CA 1
ATOM 1673 C C . VAL A 1 236 ? -9.798 -2.886 12.790 1.00 37.21 772 VAL A C 1
ATOM 1674 O O . VAL A 1 236 ? -9.049 -3.001 13.761 1.00 38.06 772 VAL A O 1
ATOM 1678 N N . CYS A 1 237 ? -9.623 -3.562 11.648 1.00 34.53 773 CYS A N 1
ATOM 1679 C CA . CYS A 1 237 ? -8.564 -4.562 11.444 1.00 33.99 773 CYS A CA 1
ATOM 1680 C C . CYS A 1 237 ? -7.204 -4.054 11.038 1.00 35.24 773 CYS A C 1
ATOM 1681 O O . CYS A 1 237 ? -6.258 -4.831 11.031 1.00 35.89 773 CYS A O 1
ATOM 1684 N N . ALA A 1 238 ? -7.110 -2.792 10.646 1.00 36.99 774 ALA A N 1
ATOM 1685 C CA . ALA A 1 238 ? -5.843 -2.185 10.262 1.00 38.47 774 ALA A CA 1
ATOM 1686 C C . ALA A 1 238 ? -4.830 -2.281 11.402 1.00 39.10 774 ALA A C 1
ATOM 1687 O O . ALA A 1 238 ? -5.115 -1.941 12.570 1.00 40.10 774 ALA A O 1
ATOM 1689 N N . ASN A 1 239 ? -3.638 -2.744 11.074 1.00 38.14 775 ASN A N 1
ATOM 1690 C CA . ASN A 1 239 ? -2.603 -2.899 12.115 1.00 38.62 775 ASN A CA 1
ATOM 1691 C C . ASN A 1 239 ? -2.956 -3.996 13.115 1.00 35.16 775 ASN A C 1
ATOM 1692 O O . ASN A 1 239 ? -2.367 -4.079 14.163 1.00 37.15 775 ASN A O 1
ATOM 1697 N N . ARG A 1 240 ? -3.943 -4.814 12.797 1.00 32.07 776 ARG A N 1
ATOM 1698 C CA . ARG A 1 240 ? -4.292 -5.928 13.641 1.00 29.57 776 ARG A CA 1
ATOM 1699 C C . ARG A 1 240 ? -4.215 -7.203 12.852 1.00 26.52 776 ARG A C 1
ATOM 1700 O O . ARG A 1 240 ? -4.768 -7.308 11.750 1.00 26.04 776 ARG A O 1
ATOM 1708 N N . THR A 1 241 ? -3.560 -8.190 13.431 1.00 24.30 777 THR A N 1
ATOM 1709 C CA . THR A 1 241 ? -3.460 -9.478 12.785 1.00 22.21 777 THR A CA 1
ATOM 1710 C C . THR A 1 241 ? -4.871 -10.041 12.658 1.00 20.62 777 THR A C 1
ATOM 1711 O O . THR A 1 241 ? -5.566 -10.222 13.655 1.00 20.48 777 THR A O 1
ATOM 1715 N N . THR A 1 242 ? -5.284 -10.339 11.434 1.00 20.23 778 THR A N 1
ATOM 1716 C CA . THR A 1 242 ? -6.642 -10.745 11.209 1.00 18.71 778 THR A CA 1
ATOM 1717 C C . THR A 1 242 ? -6.669 -12.092 10.479 1.00 17.86 778 THR A C 1
ATOM 1718 O O . THR A 1 242 ? -5.971 -12.272 9.470 1.00 19.56 778 THR A O 1
ATOM 1722 N N . ILE A 1 243 ? -7.478 -13.025 10.966 1.00 16.73 779 ILE A N 1
ATOM 1723 C CA . ILE A 1 243 ? -7.812 -14.246 10.218 1.00 14.36 779 ILE A CA 1
ATOM 1724 C C . ILE A 1 243 ? -9.305 -14.271 9.868 1.00 14.76 779 ILE A C 1
ATOM 1725 O O . ILE A 1 243 ? -10.157 -14.134 10.742 1.00 14.85 779 ILE A O 1
ATOM 1730 N N . VAL A 1 244 ? -9.634 -14.436 8.591 1.00 13.81 780 VAL A N 1
ATOM 1731 C CA . VAL A 1 244 ? -11.004 -14.354 8.196 1.00 14.48 780 VAL A CA 1
ATOM 1732 C C . VAL A 1 244 ? -11.432 -15.580 7.434 1.00 14.68 780 V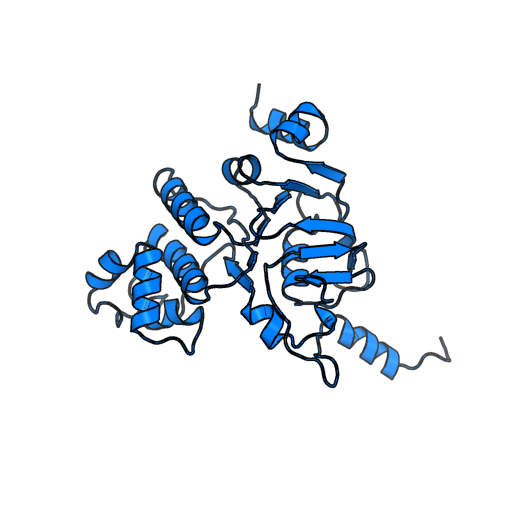AL A C 1
ATOM 1733 O O . VAL A 1 244 ? -10.801 -15.971 6.477 1.00 14.66 780 VAL A O 1
ATOM 1737 N N . VAL A 1 245 ? -12.528 -16.184 7.881 1.00 15.70 781 VAL A N 1
ATOM 1738 C CA . VAL A 1 245 ? -13.200 -17.256 7.127 1.00 14.90 781 VAL A CA 1
ATOM 1739 C C . VAL A 1 245 ? -14.052 -16.472 6.126 1.00 15.77 781 VAL A C 1
ATOM 1740 O O . VAL A 1 245 ? -15.131 -15.969 6.453 1.00 16.65 781 VAL A O 1
ATOM 1744 N N . ALA A 1 246 ? -13.571 -16.426 4.898 1.00 15.81 782 ALA A N 1
ATOM 1745 C CA . ALA A 1 246 ? -14.048 -15.465 3.913 1.00 17.16 782 ALA A CA 1
ATOM 1746 C C . ALA A 1 246 ? -15.151 -16.035 3.025 1.00 17.31 782 ALA A C 1
ATOM 1747 O O . ALA A 1 246 ? -15.039 -17.151 2.508 1.00 19.46 782 ALA A O 1
ATOM 1749 N N . HIS A 1 247 ? -16.199 -15.256 2.808 1.00 16.63 783 HIS A N 1
ATOM 1750 C CA . HIS A 1 247 ? -17.169 -15.606 1.770 1.00 16.76 783 HIS A CA 1
ATOM 1751 C C . HIS A 1 247 ? -17.179 -14.629 0.630 1.00 17.63 783 HIS A C 1
ATOM 1752 O O . HIS A 1 247 ? -17.517 -14.990 -0.533 1.00 18.38 783 HIS A O 1
ATOM 1759 N N . ARG A 1 248 ? -16.760 -13.395 0.935 1.00 18.83 784 ARG A N 1
ATOM 1760 C CA . ARG A 1 248 ? -16.828 -12.289 -0.042 1.00 19.77 784 ARG A CA 1
ATOM 1761 C C . ARG A 1 248 ? -15.577 -12.287 -0.885 1.00 18.97 784 ARG A C 1
ATOM 1762 O O . ARG A 1 248 ? -14.478 -12.351 -0.351 1.00 16.86 784 ARG A O 1
ATOM 1770 N N . LEU A 1 249 ? -15.762 -1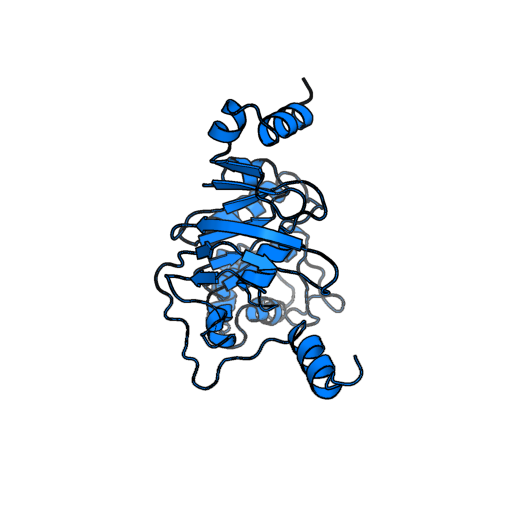2.206 -2.210 1.00 20.04 785 LEU A N 1
ATOM 1771 C CA . LEU A 1 249 ? -14.661 -12.074 -3.137 1.00 21.47 785 LEU A CA 1
ATOM 1772 C C . LEU A 1 249 ? -13.759 -10.891 -2.790 1.00 22.69 785 LEU A C 1
ATOM 1773 O O . LEU A 1 249 ? -12.521 -10.998 -2.841 1.00 23.09 785 LEU A O 1
ATOM 1778 N N . SER A 1 250 ? -14.363 -9.747 -2.482 1.00 23.40 786 SER A N 1
ATOM 1779 C CA . SER A 1 250 ? -13.572 -8.584 -2.131 1.00 25.20 786 SER A CA 1
ATOM 1780 C C . SER A 1 250 ? -12.651 -8.828 -0.939 1.00 24.58 786 SER A C 1
ATOM 1781 O O . SER A 1 250 ? -11.533 -8.314 -0.928 1.00 25.44 786 SER A O 1
ATOM 1784 N N . THR A 1 251 ? -13.077 -9.641 0.035 1.00 23.11 787 THR A N 1
ATOM 1785 C CA . THR A 1 251 ? -12.249 -9.902 1.224 1.00 23.07 787 THR A CA 1
ATOM 1786 C C . THR A 1 251 ? -11.026 -10.754 0.947 1.00 23.40 787 THR A C 1
ATOM 1787 O O . THR A 1 251 ? -9.935 -10.517 1.502 1.00 23.88 787 THR A O 1
ATOM 1791 N N . VAL A 1 252 ? -11.213 -11.764 0.101 1.00 24.00 788 VAL A N 1
ATOM 1792 C CA . VAL A 1 252 ? -10.111 -12.621 -0.378 1.00 23.41 788 VAL A CA 1
ATOM 1793 C C . VAL A 1 252 ? -9.106 -11.815 -1.184 1.00 23.73 788 VAL A C 1
ATOM 1794 O O . VAL A 1 252 ? -7.878 -11.891 -0.976 1.00 21.87 788 VAL A O 1
ATOM 1798 N N . VAL A 1 253 ? -9.616 -10.987 -2.096 1.00 25.35 789 VAL A N 1
ATOM 1799 C CA . VAL A 1 253 ? -8.702 -10.247 -2.983 1.00 26.77 789 VAL A CA 1
ATOM 1800 C C . VAL A 1 253 ? -7.785 -9.320 -2.201 1.00 28.23 789 VAL A C 1
ATOM 1801 O O . VAL A 1 253 ? -6.624 -9.079 -2.598 1.00 28.84 789 VAL A O 1
ATOM 1805 N N . ASN A 1 254 ? -8.299 -8.807 -1.087 1.00 27.64 790 ASN A N 1
ATOM 1806 C CA . ASN A 1 254 ? -7.608 -7.791 -0.346 1.00 28.85 790 ASN A CA 1
ATOM 1807 C C . ASN A 1 254 ? -6.688 -8.373 0.757 1.00 26.81 790 ASN A C 1
ATOM 1808 O O . ASN A 1 254 ? -5.953 -7.647 1.405 1.00 26.60 790 ASN A O 1
ATOM 1813 N N . ALA A 1 255 ? -6.733 -9.688 0.949 1.00 23.04 791 ALA A N 1
ATOM 1814 C CA . ALA A 1 255 ? -5.982 -10.301 2.028 1.00 21.53 791 ALA A CA 1
ATOM 1815 C C . ALA A 1 255 ? -4.490 -10.283 1.692 1.00 21.10 791 ALA A C 1
ATOM 1816 O O . ALA A 1 255 ? -4.133 -10.304 0.530 1.00 21.44 791 ALA A O 1
ATOM 1818 N N . ASP A 1 256 ? -3.634 -10.273 2.712 1.00 20.96 792 ASP A N 1
ATOM 1819 C CA . ASP A 1 256 ? -2.199 -10.483 2.552 1.00 22.41 792 ASP A CA 1
ATOM 1820 C C . ASP A 1 256 ? -1.838 -11.901 2.118 1.00 21.38 792 ASP A C 1
ATOM 1821 O O . ASP A 1 256 ? -0.825 -12.115 1.426 1.00 21.21 792 ASP A O 1
ATOM 1826 N N . GLN A 1 257 ? -2.653 -12.861 2.529 1.00 19.51 793 GLN A N 1
ATOM 1827 C CA . GLN A 1 257 ? -2.329 -14.277 2.305 1.00 19.78 793 GLN A CA 1
ATOM 1828 C C . GLN A 1 257 ? -3.668 -15.010 2.255 1.00 17.64 793 GLN A C 1
ATOM 1829 O O . GLN A 1 257 ? -4.609 -14.605 2.936 1.00 17.95 793 GLN A O 1
ATOM 1835 N N . ILE A 1 258 ? -3.780 -16.036 1.412 1.00 15.88 794 ILE A N 1
ATOM 1836 C CA . ILE A 1 258 ? -5.011 -16.793 1.320 1.00 14.28 794 ILE A CA 1
ATOM 1837 C C . ILE A 1 258 ? -4.582 -18.252 1.552 1.00 15.61 794 ILE A C 1
ATOM 1838 O O . ILE A 1 258 ? -3.598 -18.675 0.967 1.00 15.31 794 ILE A O 1
ATOM 1843 N N . LEU A 1 259 ? -5.252 -18.990 2.449 1.00 14.27 795 LEU A N 1
ATOM 1844 C CA . LEU A 1 259 ? -5.067 -20.451 2.444 1.00 14.55 795 LEU A CA 1
ATOM 1845 C C . LEU A 1 259 ? -6.270 -21.105 1.802 1.00 14.58 795 LEU A C 1
ATOM 1846 O O . LEU A 1 259 ? -7.406 -20.835 2.184 1.00 14.78 795 LEU A O 1
ATOM 1851 N N . VAL A 1 260 ? -6.041 -21.944 0.815 1.00 14.09 796 VAL A N 1
ATOM 1852 C CA . VAL A 1 260 ? -7.080 -22.752 0.282 1.00 14.48 796 VAL A CA 1
ATOM 1853 C C . VAL A 1 260 ? -7.054 -24.038 1.017 1.00 16.01 796 VAL A C 1
ATOM 1854 O O . VAL A 1 260 ? -6.088 -24.797 0.938 1.00 16.42 796 VAL A O 1
ATOM 1858 N N . ILE A 1 261 ? -8.142 -24.328 1.703 1.00 17.01 797 ILE A N 1
ATOM 1859 C CA . ILE A 1 261 ? -8.189 -25.515 2.540 1.00 17.11 797 ILE A CA 1
ATOM 1860 C C . ILE A 1 261 ? -9.225 -26.495 2.025 1.00 18.42 797 ILE A C 1
ATOM 1861 O O . ILE A 1 261 ? -10.347 -26.127 1.776 1.00 17.80 797 ILE A O 1
ATOM 1866 N N . LYS A 1 262 ? -8.828 -27.754 1.893 1.00 19.13 798 LYS A N 1
ATOM 1867 C CA . LYS A 1 262 ? -9.748 -28.797 1.466 1.00 21.14 798 LYS A CA 1
ATOM 1868 C C . LYS A 1 262 ? -9.545 -29.970 2.386 1.00 21.70 798 LYS A C 1
ATOM 1869 O O . LYS A 1 262 ? -8.412 -30.478 2.494 1.00 22.24 798 LYS A O 1
ATOM 1875 N N . ASP A 1 263 ? -10.620 -30.424 3.042 1.00 23.26 799 ASP A N 1
ATOM 1876 C CA . ASP A 1 263 ? -10.574 -31.632 3.894 1.00 25.52 799 ASP A CA 1
ATOM 1877 C C . ASP A 1 263 ? -9.432 -31.579 4.960 1.00 24.78 799 ASP A C 1
ATOM 1878 O O . ASP A 1 263 ? -8.720 -32.552 5.172 1.00 26.99 799 ASP A O 1
ATOM 1883 N N . GLY A 1 264 ? -9.236 -30.436 5.594 1.00 24.17 800 GLY A N 1
ATOM 1884 C CA . GLY A 1 264 ? -8.201 -30.277 6.617 1.00 24.06 800 GLY A CA 1
ATOM 1885 C C . GLY A 1 264 ? -6.759 -30.057 6.172 1.00 23.28 800 GLY A C 1
ATOM 1886 O O . GLY A 1 264 ? -5.881 -29.972 7.044 1.00 24.07 800 GLY A O 1
ATOM 1887 N N . CYS A 1 265 ? -6.502 -30.029 4.854 1.00 22.05 801 CYS A N 1
ATOM 1888 C CA A CYS A 1 265 ? -5.163 -29.815 4.348 0.50 21.01 801 CYS A CA 1
ATOM 1889 C CA B CYS A 1 265 ? -5.152 -29.870 4.257 0.50 22.88 801 CYS A CA 1
ATOM 1890 C C . CYS A 1 265 ? -5.094 -28.491 3.611 1.00 20.97 801 CYS A C 1
ATOM 1891 O O . CYS A 1 265 ? -6.039 -28.098 2.920 1.00 19.79 801 CYS A O 1
ATOM 1896 N N . ILE A 1 266 ? -3.982 -27.780 3.788 1.00 19.58 802 ILE A N 1
ATOM 1897 C CA . ILE A 1 266 ? -3.851 -26.550 3.040 1.00 19.98 802 ILE A CA 1
ATOM 1898 C C . ILE A 1 266 ? -3.330 -26.959 1.684 1.00 19.54 802 ILE A C 1
ATOM 1899 O O . ILE A 1 266 ? -2.192 -27.436 1.599 1.00 21.62 802 ILE A O 1
ATOM 1904 N N . VAL A 1 267 ? -4.131 -26.801 0.638 1.00 18.72 803 VAL A N 1
ATOM 1905 C CA . VAL A 1 267 ? -3.713 -27.301 -0.666 1.00 18.97 803 VAL A CA 1
ATOM 1906 C C . VAL A 1 267 ? -2.946 -26.288 -1.477 1.00 19.31 803 VAL A C 1
ATOM 1907 O O . VAL A 1 267 ? -2.176 -26.657 -2.376 1.00 19.43 803 VAL A O 1
ATOM 1911 N N . GLU A 1 268 ? -3.164 -25.004 -1.191 1.00 18.04 804 GLU A N 1
ATOM 1912 C CA . GLU A 1 268 ? -2.358 -23.991 -1.832 1.00 17.56 804 GLU A CA 1
ATOM 1913 C C . GLU A 1 268 ? -2.528 -22.704 -1.089 1.00 16.23 804 GLU A C 1
ATOM 1914 O O . GLU A 1 268 ? -3.444 -22.604 -0.262 1.00 15.21 804 GLU A O 1
ATOM 1920 N N . ARG A 1 269 ? -1.614 -21.756 -1.334 1.00 13.12 805 ARG A N 1
ATOM 1921 C CA . ARG A 1 269 ? -1.607 -20.532 -0.607 1.00 12.49 805 ARG A CA 1
ATOM 1922 C C . ARG A 1 269 ? -0.766 -19.513 -1.334 1.00 12.72 805 ARG A C 1
ATOM 1923 O O . ARG A 1 269 ? 0.152 -19.887 -2.070 1.00 12.96 805 ARG A O 1
ATOM 1931 N N . GLY A 1 270 ? -1.109 -18.232 -1.109 1.00 12.87 806 GLY A N 1
ATOM 1932 C CA . GLY A 1 270 ? -0.415 -17.081 -1.647 1.00 13.21 806 GLY A CA 1
ATOM 1933 C C . GLY A 1 270 ? -1.413 -15.925 -1.601 1.00 15.12 806 GLY A C 1
ATOM 1934 O O . GLY A 1 270 ? -2.562 -16.069 -1.097 1.00 14.73 806 GLY A O 1
ATOM 1935 N N . ARG A 1 271 ? -0.993 -14.796 -2.133 1.00 15.57 807 ARG A N 1
ATOM 1936 C CA . ARG A 1 271 ? -1.875 -13.638 -2.368 1.00 18.84 807 ARG A CA 1
ATOM 1937 C C . ARG A 1 271 ? -2.799 -14.016 -3.494 1.00 18.43 807 ARG A C 1
ATOM 1938 O O . ARG A 1 271 ? -2.521 -14.953 -4.253 1.00 19.65 807 ARG A O 1
ATOM 1946 N N . HIS A 1 272 ? -3.885 -13.278 -3.625 1.00 17.47 808 HIS A N 1
ATOM 1947 C CA . HIS A 1 272 ? -4.850 -13.489 -4.683 1.00 16.77 808 HIS A CA 1
ATOM 1948 C C . HIS A 1 272 ? -4.183 -13.553 -6.059 1.00 17.10 808 HIS A C 1
ATOM 1949 O O . HIS A 1 272 ? -4.456 -14.486 -6.813 1.00 18.73 808 HIS A O 1
ATOM 1956 N N . GLU A 1 273 ? -3.304 -12.601 -6.409 1.00 16.82 809 GLU A N 1
ATOM 1957 C CA . GLU A 1 273 ? -2.804 -12.543 -7.790 1.00 16.69 809 GLU A CA 1
ATOM 1958 C C . GLU A 1 273 ? -1.875 -13.738 -8.078 1.00 16.14 809 GLU A C 1
ATOM 1959 O O . GLU A 1 273 ? -1.846 -14.239 -9.204 1.00 16.35 809 GLU A O 1
ATOM 1965 N N . ALA A 1 274 ? -1.113 -14.133 -7.059 1.00 13.15 810 ALA A N 1
ATOM 1966 C CA . ALA A 1 274 ? -0.178 -15.257 -7.135 1.00 14.54 810 ALA A CA 1
ATOM 1967 C C . ALA A 1 274 ? -0.980 -16.571 -7.235 1.00 14.25 810 ALA A C 1
ATOM 1968 O O . ALA A 1 274 ? -0.592 -17.446 -7.973 1.00 15.58 810 ALA A O 1
ATOM 1970 N N . LEU A 1 275 ? -2.100 -16.691 -6.528 1.00 15.01 811 LEU A N 1
ATOM 1971 C CA . LEU A 1 275 ? -2.964 -17.889 -6.720 1.00 15.35 811 LEU A CA 1
ATOM 1972 C C . LEU A 1 275 ? -3.589 -17.965 -8.078 1.00 16.53 811 LEU A C 1
ATOM 1973 O O . LEU A 1 275 ? -3.803 -19.057 -8.611 1.00 16.72 811 LEU A O 1
ATOM 1978 N N . LEU A 1 276 ? -3.892 -16.805 -8.655 1.00 17.42 812 LEU A N 1
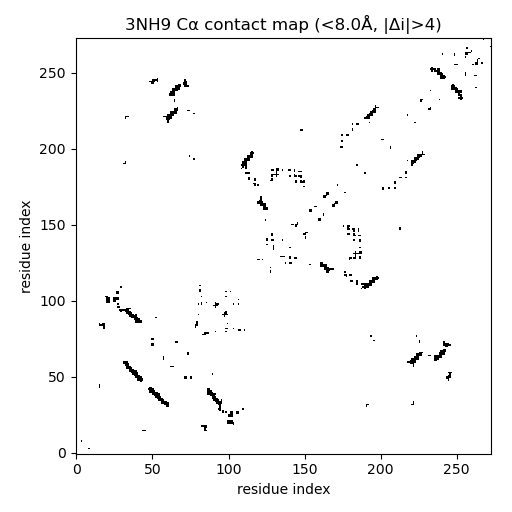ATOM 1979 C CA . LEU A 1 276 ? -4.445 -16.784 -9.977 1.00 19.11 812 LEU A CA 1
ATOM 1980 C C . LEU A 1 276 ? -3.394 -17.240 -10.956 1.00 19.64 812 LEU A C 1
ATOM 1981 O O . LEU A 1 276 ? -3.676 -18.029 -11.830 1.00 20.04 812 LEU A O 1
ATOM 1986 N N . SER A 1 277 ? -2.203 -16.678 -10.863 1.00 18.10 813 SER A N 1
ATOM 1987 C CA . SER A 1 277 ? -1.267 -16.952 -11.870 1.00 21.90 813 SER A CA 1
ATOM 1988 C C . SER A 1 277 ? -0.727 -18.400 -11.689 1.00 21.41 813 SER A C 1
ATOM 1989 O O . SER A 1 277 ? -0.297 -18.986 -12.637 1.00 21.55 813 SER A O 1
ATOM 1992 N N . ARG A 1 278 ? -0.750 -18.942 -10.475 1.00 20.26 814 ARG A N 1
ATOM 1993 C CA . ARG A 1 278 ? -0.526 -20.367 -10.270 1.00 21.75 814 ARG A CA 1
ATOM 1994 C C . ARG A 1 278 ? -1.464 -21.247 -11.154 1.00 24.07 814 ARG A C 1
ATOM 1995 O O . ARG A 1 278 ? -1.052 -22.289 -11.630 1.00 24.37 814 ARG A O 1
ATOM 2003 N N . GLY A 1 279 ? -2.703 -20.807 -11.407 1.00 24.46 815 GLY A N 1
ATOM 2004 C CA . GLY A 1 279 ? -3.617 -21.580 -12.268 1.00 25.06 815 GLY A CA 1
ATOM 2005 C C . GLY A 1 279 ? -4.019 -22.916 -11.643 1.00 25.45 815 GLY A C 1
ATOM 2006 O O . GLY A 1 279 ? -4.228 -23.898 -12.357 1.00 27.75 815 GLY A O 1
ATOM 2007 N N . GLY A 1 280 ? -4.133 -22.955 -10.318 1.00 23.53 816 GLY A N 1
ATOM 2008 C CA . GLY A 1 280 ? -4.497 -24.170 -9.562 1.00 23.10 816 GLY A CA 1
ATOM 2009 C C . GLY A 1 280 ? -5.967 -24.158 -9.167 1.00 23.40 816 GLY A C 1
ATOM 2010 O O . GLY A 1 280 ? -6.836 -23.655 -9.947 1.00 23.30 816 GLY A O 1
ATOM 2011 N N . VAL A 1 281 ? -6.239 -24.639 -7.940 1.00 22.90 817 VAL A N 1
ATOM 2012 C CA . VAL A 1 281 ? -7.633 -24.776 -7.440 1.00 23.12 817 VAL A CA 1
ATOM 2013 C C . VAL A 1 281 ? -8.292 -23.415 -7.280 1.00 21.35 817 VAL A C 1
ATOM 2014 O O . VAL A 1 281 ? -9.478 -23.215 -7.651 1.00 20.93 817 VAL A O 1
ATOM 2018 N N . TYR A 1 282 ? -7.549 -22.496 -6.663 1.00 19.01 818 TYR A N 1
ATOM 2019 C CA . TYR A 1 282 ? -8.056 -21.126 -6.455 1.00 17.76 818 TYR A CA 1
ATOM 2020 C C . TYR A 1 282 ? -8.412 -20.481 -7.818 1.00 18.91 818 TYR A C 1
ATOM 2021 O O . TYR A 1 282 ? -9.498 -19.955 -8.025 1.00 19.59 818 TYR A O 1
ATOM 2030 N N . ALA A 1 283 ? -7.464 -20.523 -8.742 1.00 19.60 819 ALA A N 1
ATOM 2031 C CA . ALA A 1 283 ? -7.685 -20.009 -10.100 1.00 21.83 819 ALA A CA 1
ATOM 2032 C C . ALA A 1 283 ? -8.899 -20.671 -10.756 1.00 23.85 819 ALA A C 1
ATOM 2033 O O . ALA A 1 283 ? -9.671 -19.990 -11.417 1.00 25.04 819 ALA A O 1
ATOM 2035 N N . ASP A 1 284 ? -9.081 -21.977 -10.581 1.00 25.69 820 ASP A N 1
ATOM 2036 C CA . ASP A 1 284 ? -10.328 -22.596 -11.092 1.00 28.84 820 ASP A CA 1
ATOM 2037 C C . ASP A 1 284 ? -11.559 -21.967 -10.492 1.00 28.81 820 ASP A C 1
ATOM 2038 O O . ASP A 1 284 ? -12.533 -21.713 -11.221 1.00 31.28 820 ASP A O 1
ATOM 2043 N N . MET A 1 285 ? -11.523 -21.726 -9.173 1.00 26.25 821 MET A N 1
ATOM 2044 C CA . MET A 1 285 ? -12.652 -21.192 -8.468 1.00 25.14 821 MET A CA 1
ATOM 2045 C C . MET A 1 285 ? -12.943 -19.809 -8.994 1.00 25.31 821 MET A C 1
ATOM 2046 O O . MET A 1 285 ? -14.080 -19.485 -9.277 1.00 26.11 821 MET A O 1
ATOM 2051 N N . TRP A 1 286 ? -11.899 -19.013 -9.156 1.00 24.24 822 TRP A N 1
ATOM 2052 C CA . TRP A 1 286 ? -12.025 -17.663 -9.673 1.00 25.13 822 TRP A CA 1
ATOM 2053 C C . TRP A 1 286 ? -12.574 -17.668 -11.073 1.00 26.98 822 TRP A C 1
ATOM 2054 O O . TRP A 1 286 ? -13.356 -16.785 -11.474 1.00 27.73 822 TRP A O 1
ATOM 2065 N N . GLN A 1 287 ? -12.162 -18.641 -11.852 1.00 27.40 823 GLN A N 1
ATOM 2066 C CA . GLN A 1 287 ? -12.661 -18.605 -13.205 1.00 30.47 823 GLN A CA 1
ATOM 2067 C C . GLN A 1 287 ? -14.145 -18.987 -13.180 1.00 30.62 823 GLN A C 1
ATOM 2068 O O . GLN A 1 287 ? -14.943 -18.411 -13.904 1.00 30.39 823 GLN A O 1
ATOM 2074 N N . LEU A 1 288 ? -14.500 -19.950 -12.324 1.00 29.80 824 LEU A N 1
ATOM 2075 C CA . LEU A 1 288 ? -15.891 -20.372 -12.176 1.00 31.05 824 LEU A CA 1
ATOM 2076 C C . LEU A 1 288 ? -16.804 -19.212 -11.749 1.00 30.77 824 LEU A C 1
ATOM 2077 O O . LEU A 1 288 ? -17.856 -18.993 -12.330 1.00 31.68 824 LEU A O 1
ATOM 2082 N N . GLN A 1 289 ? -16.390 -18.446 -10.752 1.00 30.63 825 GLN A N 1
ATOM 2083 C CA . GLN A 1 289 ? -17.209 -17.292 -10.331 1.00 30.92 825 GLN A CA 1
ATOM 2084 C C . GLN A 1 289 ? -17.335 -16.231 -11.407 1.00 33.56 825 GLN A C 1
ATOM 2085 O O . GLN A 1 289 ? -18.392 -15.595 -11.513 1.00 33.52 825 GLN A O 1
ATOM 2091 N N . GLN A 1 290 ? -16.282 -16.034 -12.205 1.00 35.30 826 GLN A N 1
ATOM 2092 C CA . GLN A 1 290 ? -16.343 -15.017 -13.265 1.00 39.46 826 GLN A CA 1
ATOM 2093 C C . GLN A 1 290 ? -17.410 -15.366 -14.310 1.00 42.68 826 GLN A C 1
ATOM 2094 O O . GLN A 1 290 ? -18.184 -14.490 -14.721 1.00 44.95 826 GLN A O 1
ATOM 2100 N N . GLY A 1 291 ? -17.462 -16.640 -14.714 1.00 44.63 827 GLY A N 1
ATOM 2101 C CA . GLY A 1 291 ? -18.455 -17.125 -15.665 1.00 48.84 827 GLY A CA 1
ATOM 2102 C C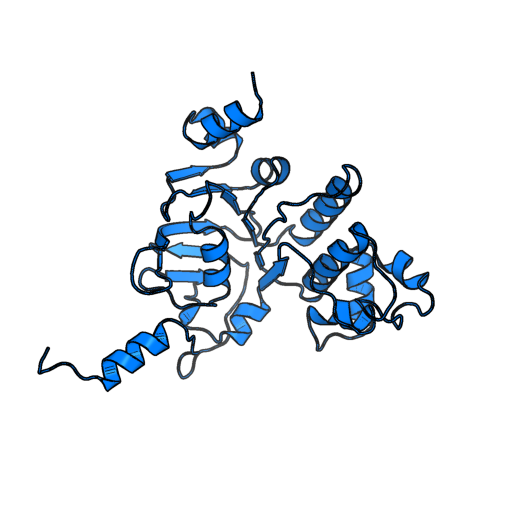 . GLY A 1 291 ? -18.239 -16.824 -17.142 1.00 52.74 827 GLY A C 1
ATOM 2103 O O . GLY A 1 291 ? -19.222 -16.715 -17.900 1.00 55.53 827 GLY A O 1
ATOM 2104 N N . GLN A 1 292 ? -16.975 -16.695 -17.549 1.00 53.63 828 GLN A N 1
ATOM 2105 C CA . GLN A 1 292 ? -16.591 -16.564 -18.982 1.00 57.04 828 GLN A CA 1
ATOM 2106 C C . GLN A 1 292 ? -17.518 -17.418 -19.834 1.00 59.07 828 GLN A C 1
ATOM 2107 O O . GLN A 1 292 ? -18.277 -16.893 -20.640 1.00 61.43 828 GLN A O 1
#

Sequence (273 aa):
HMFIDMENMFDLLKEETEVKDLPGAGPLRFQKGRIEFENVHFSYADGRETLQDVSFTVMPGQTTLALVGPSGAGKSTILRLLFRFYDISSGCIRIDGQDISQVTQASLRSHIGVVPQDTVLFNDTIADNIRYGRVTAGNDEVEAAAQAAGIHDAIMAFPEGYRRTQVGERGLKLSGGEKQRVAIARTILKAPGIILLLDEATSALDTSSNERAIQASLAKVCANRTTIVVAHRLSTVVNADQILVIKDGCCIVERGRHEALLSRGGVYADMWQLQQGQ

Solvent-accessible surface area: 14497 Å² total; per-residue (Å²): 196,163,184,77,86,131,122,73,89,128,64,90,108,124,93,52,108,50,26,141,55,70,132,86,25,32,95,8,152,50,121,154,0,85,0,26,2,60,80,0,48,5,32,70,86,104,71,192,82,21,0,86,75,0,39,8,47,1,80,46,26,66,36,0,0,0,18,32,70,111,70,1,8,28,29,5,0,13,92,1,0,32,8,114,52,56,42,87,58,39,18,5,75,0,23,41,23,32,5,28,96,10,33,30,78,18,0,61,59,49,0,0,65,7,63,68,99,23,96,33,82,64,46,26,1,8,49,1,0,49,123,15,81,111,123,4,26,85,108,63,0,59,60,2,0,117,66,0,51,4,34,117,35,2,119,88,25,91,92,7,13,166,3,89,0,11,170,211,31,55,163,3,61,37,8,40,51,52,41,0,4,2,0,24,4,39,6,54,66,2,19,0,0,1,15,26,11,15,103,75,67,72,85,88,83,47,26,176,39,2,50,57,16,15,63,151,12,14,58,142,58,0,4,0,6,8,12,92,52,76,59,24,9,42,113,3,53,34,0,0,6,0,104,99,0,38,30,68,29,102,19,113,11,92,56,3,59,98,178,53,21,75,3,16,96,68,39,128,148,69,129,60,206

CATH classification: 3.40.50.300

Organism: Homo sapiens (NCBI:txid9606)

InterPro domains:
  IPR003439 ABC transporter-like, ATP-binding domain [PF00005] (606-755)
  IPR003439 ABC transporter-like, ATP-binding domain [PS50893] (590-824)
  IPR003593 AAA+ ATPase domain [SM00382] (615-816)
  IPR011527 ABC transporter type 1, transmembrane domain [PF00664] (274-544)
  IPR011527 ABC transporter type 1, transmembrane domain [PS50929] (266-556)
  IPR017871 ABC transporter-like, conserved site [PS00211] (727-741)
  IPR027417 P-loop containing nucleoside triphosphate hydrolase [G3DSA:3.40.50.300] (581-841)
  IPR027417 P-loop containing nucleoside triphosphate hydrolase [SSF52540] (583-825)
  IPR032410 ATP-binding cassette sub-family B member 6, N-terminal five TM domain [PF16185] (6-255)
  IPR036640 ABC transporter type 1, transmembrane domain superfamily [G3DSA:1.20.1560.10] (252-577)
  IPR036640 ABC transporter type 1, transmembrane domain superfamily [SSF90123] (265-578)
  IPR039421 Type 1 protein exporter [PTHR24221] (155-821)

Nearest PDB structures (foldseek):
  3nh9-assembly1_A  TM=1.004E+00  e=6.326E-59  Homo sapiens
  3nhb-assembly1_A  TM=9.393E-01  e=3.590E-52  Homo sapiens
  4mrn-assembly1_A  TM=9.143E-01  e=4.627E-35  Novosphingobium aromaticivorans DSM 12444
  6pan-assembly1_A  TM=8.802E-01  e=6.184E-36  Novosphingobium aromaticivorans DSM 12444
  7n59-assembly1_B  TM=9.110E-01  e=1.854E-35  Arabidopsis thaliana

Foldseek 3Di:
DVPDDVVVVVVVQVLLQDADADVVAAFDPADQWKKWWAQFWADNRPPDTLAGGDTDIQGGLFEEEEEADPSQCQVVVVCVQLCSHDTDDTAIDTVRHGCSRHPSVNSCLQEAEQEAFFDADQFFLLCLLCVLPVVDDSVLLLVLCVLLPCQVVQCPPPVRRRFGDDPVGDDDDPLRRSSSSSSSRSSSLHQEYEYEHHPDDDDPVSVVSSVVSVCVSSGSHYYYYHDDDPVVLQPGQKYFHTHSNYRPDMGHLVVVCVVCDPSVVVVVVVVPD

Radius of gyration: 20.39 Å; Cα contacts (8 Å, |Δi|>4): 532; chains: 1; bounding box: 44×66×56 Å

B-factor: mean 30.31, std 12.12, range [9.15, 77.26]

Secondary structure (DSSP, 8-state):
-TT--HHHHHHHHHHHS---PPTT-B----SS--EEEEEEEE-SSSSS-SEEEEEEEE-TT-EEEEE-STTSSHHHHHHHHTTSS--SEEEEEETTEEGGGB-HHHHHHTEEEE-SSPPPPSEEHHHHHHTTSTT--HHHHHHHHHHTT-HHHHHHSTTGGG-EESTTSB---HHHHHHHHHHHHHHH--SEEEEE--SS---HHHHHHHHHHHHHHHTTSEEEEE---HHHHHT-SEEEEEETTEEEEEE-HHHHHHHTSHHHHHHHHHHT-